Protein 3MER (pdb70)

CATH classification: 3.40.50.150

Organism: Synechocystis sp. (strain ATCC 27184 / PCC 6803 / Kazusa) (NCBI:txid1111708)

Solvent-accessible surface area: 16260 Å² total; per-residue (Å²): 150,31,25,112,14,0,60,71,5,3,134,87,6,54,129,14,71,0,0,0,2,29,18,14,107,0,100,14,0,0,29,0,13,60,83,46,23,85,0,11,0,0,12,94,46,91,118,14,12,59,141,0,96,80,55,2,135,130,90,67,18,199,33,5,78,56,71,66,69,9,76,135,28,102,17,101,70,71,21,19,30,0,0,2,2,24,80,17,46,23,51,41,81,40,10,134,119,4,6,56,61,0,64,100,0,0,67,41,11,0,0,0,0,9,11,2,27,0,15,44,2,82,128,32,137,70,41,43,33,176,63,103,56,37,2,17,108,14,122,61,6,35,77,38,2,98,57,9,40,40,34,38,9,18,50,33,57,125,84,84,6,0,15,4,22,0,2,0,47,27,104,125,202,159,29,26,113,14,0,58,69,4,3,133,87,6,54,128,15,72,0,0,0,3,30,17,14,109,0,108,14,0,0,29,0,12,60,84,47,22,85,0,12,0,0,12,95,45,90,117,13,12,60,141,0,97,81,55,2,134,129,89,67,19,198,34,6,77,56,72,67,68,8,77,134,28,102,18,101,70,72,20,18,30,0,0,2,2,24,77,16,44,23,51,40,82,41,10,134,120,4,6,55,62,0,65,101,0,0,69,41,13,0,1,1,0,9,10,2,26,0,16,42,2,82,128,32,137,68,40,44,34,176,63,104,57,36,1,17,109,15,122,60,6,36,75,38,1,100,61,9,40,40,35,37,9,18,50,34,57,125,83,84,6,0,16,3,22,0,2,0,48,28,104,122,204

B-factor: mean 42.96, std 16.64, range [8.89, 99.78]

Structure (mmCIF, N/CA/C/O backbone):
data_3MER
#
_entry.id   3MER
#
_cell.length_a   41.440
_cell.length_b   53.792
_cell.length_c   53.845
_cell.angle_alpha   115.490
_cell.angle_beta   95.660
_cell.angle_gamma   84.350
#
_symmetry.space_group_name_H-M   'P 1'
#
loop_
_entity.id
_entity.type
_entity.pdbx_description
1 polymer 'Slr1183 protein'
2 water water
#
loop_
_atom_site.group_PDB
_atom_site.id
_atom_site.type_symbol
_atom_site.label_atom_id
_atom_site.label_alt_id
_atom_site.label_comp_id
_atom_site.label_asym_id
_atom_site.label_entity_id
_atom_site.label_seq_id
_atom_site.pdbx_PDB_ins_code
_atom_site.Cartn_x
_atom_site.Cartn_y
_atom_site.Cartn_z
_atom_site.occupancy
_atom_site.B_iso_or_equiv
_atom_site.auth_seq_id
_atom_site.auth_comp_id
_atom_site.auth_asym_id
_atom_site.auth_atom_id
_atom_site.pdbx_PDB_model_num
ATOM 1 N N . GLU A 1 16 ? 13.951 1.021 -10.804 1.00 71.23 16 GLU A N 1
ATOM 2 C CA . GLU A 1 16 ? 13.242 0.786 -9.515 1.00 67.88 16 GLU A CA 1
ATOM 3 C C . GLU A 1 16 ? 12.828 2.097 -8.853 1.00 60.60 16 GLU A C 1
ATOM 4 O O . GLU A 1 16 ? 13.455 2.554 -7.893 1.00 58.19 16 GLU A O 1
ATOM 10 N N . PRO A 1 17 ? 11.763 2.727 -9.370 1.00 52.28 17 PRO A N 1
ATOM 11 C CA . PRO A 1 17 ? 11.296 3.987 -8.789 1.00 48.81 17 PRO A CA 1
ATOM 12 C C . PRO A 1 17 ? 10.577 3.728 -7.468 1.00 35.45 17 PRO A C 1
ATOM 13 O O . PRO A 1 17 ? 10.237 2.592 -7.150 1.00 29.71 17 PRO A O 1
ATOM 17 N N . ASN A 1 18 ? 10.348 4.784 -6.701 1.00 34.42 18 ASN A N 1
ATOM 18 C CA . ASN A 1 18 ? 9.671 4.660 -5.417 1.00 36.75 18 ASN A CA 1
ATOM 19 C C . ASN A 1 18 ? 8.280 4.020 -5.583 1.00 31.83 18 ASN A C 1
ATOM 20 O O . ASN A 1 18 ? 7.499 4.434 -6.438 1.00 33.68 18 ASN A O 1
ATOM 25 N N . ASP A 1 19 ? 7.988 2.998 -4.777 1.00 33.09 19 ASP A N 1
ATOM 26 C CA . ASP A 1 19 ? 6.700 2.296 -4.842 1.00 35.90 19 ASP A CA 1
ATOM 27 C C . ASP A 1 19 ? 5.499 3.204 -4.526 1.00 35.02 19 ASP A C 1
ATOM 28 O O . ASP A 1 19 ? 4.424 3.051 -5.114 1.00 29.71 19 ASP A O 1
ATOM 33 N N . PHE A 1 20 ? 5.662 4.129 -3.583 1.00 33.64 20 PHE A N 1
ATOM 34 C CA . PHE A 1 20 ? 4.558 5.025 -3.251 1.00 32.87 20 PHE A CA 1
ATOM 35 C C . PHE A 1 20 ? 4.301 5.960 -4.430 1.00 29.04 20 PHE A C 1
ATOM 36 O O . PHE A 1 20 ? 3.149 6.231 -4.787 1.00 31.20 20 PHE A O 1
ATOM 44 N N . LEU A 1 21 ? 5.379 6.437 -5.049 1.00 30.32 21 LEU A N 1
ATOM 45 C CA . LEU A 1 21 ? 5.258 7.340 -6.197 1.00 31.30 21 LEU A CA 1
ATOM 46 C C . LEU A 1 21 ? 4.567 6.647 -7.374 1.00 29.98 21 LEU A C 1
ATOM 47 O O . LEU A 1 21 ? 3.744 7.253 -8.055 1.00 28.79 21 LEU A O 1
ATOM 52 N N . VAL A 1 22 ? 4.888 5.378 -7.614 1.00 31.67 22 VAL A N 1
ATOM 53 C CA . VAL A 1 22 ? 4.251 4.676 -8.718 1.00 37.02 22 VAL A CA 1
ATOM 54 C C . VAL A 1 22 ? 2.780 4.421 -8.381 1.00 35.40 22 VAL A C 1
ATOM 55 O O . VAL A 1 22 ? 1.930 4.326 -9.277 1.00 36.94 22 VAL A O 1
ATOM 59 N N . SER A 1 23 ? 2.470 4.345 -7.089 1.00 26.25 23 SER A N 1
ATOM 60 C CA . SER A 1 23 ? 1.096 4.102 -6.667 1.00 23.88 23 SER A CA 1
ATOM 61 C C . SER A 1 23 ? 0.189 5.324 -6.755 1.00 21.28 23 SER A C 1
ATOM 62 O O . SER A 1 23 ? -1.030 5.182 -6.837 1.00 28.44 23 SER A O 1
ATOM 65 N N . VAL A 1 24 ? 0.755 6.524 -6.735 1.00 25.97 24 VAL A N 1
ATOM 66 C CA . VAL A 1 24 ? -0.095 7.706 -6.805 1.00 31.13 24 VAL A CA 1
ATOM 67 C C . VAL A 1 24 ? 0.110 8.516 -8.072 1.00 36.26 24 VAL A C 1
ATOM 68 O O . VAL A 1 24 ? -0.487 9.582 -8.235 1.00 32.83 24 VAL A O 1
ATOM 72 N N . ALA A 1 25 ? 0.939 8.001 -8.974 1.00 26.44 25 ALA A N 1
ATOM 73 C CA . ALA A 1 25 ? 1.208 8.694 -10.224 1.00 30.85 25 ALA A CA 1
ATOM 74 C C . ALA A 1 25 ? -0.082 9.071 -10.959 1.00 32.64 25 ALA A C 1
ATOM 75 O O . ALA A 1 25 ? -0.159 10.132 -11.569 1.00 31.47 25 ALA A O 1
ATOM 77 N N . ASN A 1 26 ? -1.096 8.212 -10.884 1.00 33.34 26 ASN A N 1
ATOM 78 C CA . ASN A 1 26 ? -2.361 8.464 -11.566 1.00 34.64 26 ASN A CA 1
ATOM 79 C C . ASN A 1 26 ? -3.106 9.681 -11.050 1.00 41.87 26 ASN A C 1
ATOM 80 O O . ASN A 1 26 ? -4.091 10.110 -11.655 1.00 36.76 26 ASN A O 1
ATOM 85 N N . GLN A 1 27 ? -2.642 10.230 -9.934 1.00 37.31 27 GLN A N 1
ATOM 86 C CA . GLN A 1 27 ? -3.282 11.389 -9.321 1.00 36.15 27 GLN A CA 1
ATOM 87 C C . GLN A 1 27 ? -2.717 12.723 -9.778 1.00 38.68 27 GLN A C 1
ATOM 88 O O . GLN A 1 27 ? -3.297 13.771 -9.490 1.00 42.75 27 GLN A O 1
ATOM 94 N N . ILE A 1 28 ? -1.585 12.683 -10.479 1.00 36.42 28 ILE A N 1
ATOM 95 C CA . ILE A 1 28 ? -0.918 13.893 -10.968 1.00 36.49 28 ILE A CA 1
ATOM 96 C C . ILE A 1 28 ? -1.396 14.292 -12.367 1.00 37.86 28 ILE A C 1
ATOM 97 O O . ILE A 1 28 ? -1.204 13.541 -13.324 1.00 32.15 28 ILE A O 1
ATOM 102 N N . PRO A 1 29 ? -2.028 15.476 -12.503 1.00 31.12 29 PRO A N 1
ATOM 103 C CA . PRO A 1 29 ? -2.517 15.949 -13.803 1.00 32.49 29 PRO A CA 1
ATOM 104 C C . PRO A 1 29 ? -1.332 16.127 -14.751 1.00 37.33 29 PRO A C 1
ATOM 105 O O . PRO A 1 29 ? -0.258 16.559 -14.324 1.00 44.76 29 PRO A O 1
ATOM 109 N N . GLN A 1 30 ? -1.518 15.799 -16.025 1.00 32.71 30 GLN A N 1
ATOM 110 C CA . GLN A 1 30 ? -0.431 15.923 -16.991 1.00 37.51 30 GLN A CA 1
ATOM 111 C C . GLN A 1 30 ? 0.111 17.342 -16.898 1.00 32.34 30 GLN A C 1
ATOM 112 O O . GLN A 1 30 ? -0.644 18.297 -16.718 1.00 31.51 30 GLN A O 1
ATOM 118 N N . GLY A 1 31 ? 1.429 17.466 -16.995 1.00 36.54 31 GLY A N 1
ATOM 119 C CA . GLY A 1 31 ? 2.056 18.769 -16.908 1.00 33.69 31 GLY A CA 1
ATOM 120 C C . GLY A 1 31 ? 3.474 18.664 -16.392 1.00 34.13 31 GLY A C 1
ATOM 121 O O . GLY A 1 31 ? 4.111 17.616 -16.520 1.00 29.56 31 GLY A O 1
ATOM 122 N N . LYS A 1 32 ? 3.964 19.754 -15.804 1.00 34.39 32 LYS A N 1
ATOM 123 C CA . LYS A 1 32 ? 5.320 19.816 -15.266 1.00 33.89 32 LYS A CA 1
ATOM 124 C C . LYS A 1 32 ? 5.394 19.276 -13.841 1.00 32.82 32 LYS A C 1
ATOM 125 O O . LYS A 1 32 ? 4.621 19.679 -12.981 1.00 44.13 32 LYS A O 1
ATOM 131 N N . ILE A 1 33 ? 6.327 18.360 -13.610 1.00 32.48 33 ILE A N 1
ATOM 132 C CA . ILE A 1 33 ? 6.554 17.754 -12.301 1.00 30.82 33 ILE A CA 1
ATOM 133 C C . ILE A 1 33 ? 7.985 18.113 -11.865 1.00 40.91 33 ILE A C 1
ATOM 134 O O . ILE A 1 33 ? 8.938 17.984 -12.645 1.00 27.85 33 ILE A O 1
ATOM 139 N N . LEU A 1 34 ? 8.122 18.571 -10.622 1.00 38.54 34 LEU A N 1
ATOM 140 C CA . LEU A 1 34 ? 9.420 18.947 -10.068 1.00 32.39 34 LEU A CA 1
ATOM 141 C C . LEU A 1 34 ? 9.833 17.966 -8.969 1.00 36.24 34 LEU A C 1
ATOM 142 O O . LEU A 1 34 ? 9.124 17.807 -7.974 1.00 32.74 34 LEU A O 1
ATOM 147 N N . CYS A 1 35 ? 10.983 17.320 -9.155 1.00 33.14 35 CYS A N 1
ATOM 148 C CA . CYS A 1 35 ? 11.508 16.359 -8.191 1.00 40.33 35 CYS A CA 1
ATOM 149 C C . CYS A 1 35 ? 12.611 16.974 -7.341 1.00 42.86 35 CYS A C 1
ATOM 150 O O . CYS A 1 35 ? 13.680 17.321 -7.850 1.00 43.55 35 CYS A O 1
ATOM 153 N N . LEU A 1 36 ? 12.349 17.094 -6.042 1.00 42.14 36 LEU A N 1
ATOM 154 C CA . LEU A 1 36 ? 13.304 17.688 -5.109 1.00 41.22 36 LEU A CA 1
ATOM 155 C C . LEU A 1 36 ? 14.396 16.702 -4.719 1.00 40.66 36 LEU A C 1
ATOM 156 O O . LEU A 1 36 ? 14.114 15.573 -4.310 1.00 37.61 36 LEU A O 1
ATOM 161 N N . ALA A 1 37 ? 15.646 17.131 -4.853 1.00 41.42 37 ALA A N 1
ATOM 162 C CA . ALA A 1 37 ? 16.781 16.274 -4.517 1.00 49.76 37 ALA A CA 1
ATOM 163 C C . ALA A 1 37 ? 16.507 14.837 -4.961 1.00 50.18 37 ALA A C 1
ATOM 164 O O . ALA A 1 37 ? 16.611 13.912 -4.158 1.00 53.03 37 ALA A O 1
ATOM 166 N N . GLU A 1 38 ? 16.159 14.642 -6.233 1.00 58.65 38 GLU A N 1
ATOM 167 C CA . GLU A 1 38 ? 15.865 13.292 -6.714 1.00 66.17 38 GLU A CA 1
ATOM 168 C C . GLU A 1 38 ? 17.111 12.504 -7.114 1.00 63.40 38 GLU A C 1
ATOM 169 O O . GLU A 1 38 ? 17.014 11.325 -7.449 1.00 69.51 38 GLU A O 1
ATOM 175 N N . GLY A 1 39 ? 18.269 13.162 -7.075 1.00 63.60 39 GLY A N 1
ATOM 176 C CA . GLY A 1 39 ? 19.537 12.524 -7.413 1.00 66.46 39 GLY A CA 1
ATOM 177 C C . GLY A 1 39 ? 19.517 11.470 -8.509 1.00 69.41 39 GLY A C 1
ATOM 178 O O . GLY A 1 39 ? 19.730 11.781 -9.682 1.00 74.99 39 GLY A O 1
ATOM 179 N N . GLU A 1 40 ? 19.277 10.220 -8.119 1.00 66.45 40 GLU A N 1
ATOM 180 C CA . GLU A 1 40 ? 19.216 9.092 -9.048 1.00 72.42 40 GLU A CA 1
ATOM 181 C C . GLU A 1 40 ? 18.733 9.470 -10.446 1.00 73.48 40 GLU A C 1
ATOM 182 O O . GLU A 1 40 ? 19.526 9.764 -11.340 1.00 72.37 40 GLU A O 1
ATOM 188 N N . GLY A 1 41 ? 17.414 9.455 -10.613 1.00 67.92 41 GLY A N 1
ATOM 189 C CA . GLY A 1 41 ? 16.809 9.763 -11.890 1.00 58.04 41 GLY A CA 1
ATOM 190 C C . GLY A 1 41 ? 15.822 8.661 -12.205 1.00 54.84 41 GLY A C 1
ATOM 191 O O . GLY A 1 41 ? 15.183 8.662 -13.254 1.00 47.42 41 GLY A O 1
ATOM 192 N N . ARG A 1 42 ? 15.693 7.710 -11.285 1.00 51.97 42 ARG A N 1
ATOM 193 C CA . ARG A 1 42 ? 14.776 6.592 -11.479 1.00 46.82 42 ARG A CA 1
ATOM 194 C C . ARG A 1 42 ? 13.314 7.040 -11.357 1.00 41.33 42 ARG A C 1
ATOM 195 O O . ARG A 1 42 ? 12.462 6.533 -12.074 1.00 46.62 42 ARG A O 1
ATOM 203 N N . ASN A 1 43 ? 13.032 7.987 -10.460 1.00 35.19 43 ASN A N 1
ATOM 204 C CA . ASN A 1 43 ? 11.670 8.496 -10.275 1.00 37.68 43 ASN A CA 1
ATOM 205 C C . ASN A 1 43 ? 11.316 9.478 -11.386 1.00 35.15 43 ASN A C 1
ATOM 206 O O . ASN A 1 43 ? 10.196 9.481 -11.899 1.00 35.52 43 ASN A O 1
ATOM 211 N N . ALA A 1 44 ? 12.277 10.324 -11.740 1.00 38.98 44 ALA A N 1
ATOM 212 C CA . ALA A 1 44 ? 12.080 11.321 -12.789 1.00 40.98 44 ALA A CA 1
ATOM 213 C C . ALA A 1 44 ? 11.825 10.644 -14.140 1.00 44.54 44 ALA A C 1
ATOM 214 O O . ALA A 1 44 ? 10.873 10.998 -14.849 1.00 43.24 44 ALA A O 1
ATOM 216 N N . CYS A 1 45 ? 12.667 9.665 -14.483 1.00 40.15 45 CYS A N 1
ATOM 217 C CA . CYS A 1 45 ? 12.543 8.927 -15.742 1.00 37.41 45 CYS A CA 1
ATOM 218 C C . CYS A 1 45 ? 11.280 8.090 -15.736 1.00 40.82 45 CYS A C 1
ATOM 219 O O . CYS A 1 45 ? 10.653 7.879 -16.780 1.00 39.85 45 CYS A O 1
ATOM 222 N N . PHE A 1 46 ? 10.919 7.592 -14.557 1.00 38.14 46 PHE A N 1
ATOM 223 C CA . PHE A 1 46 ? 9.704 6.796 -14.416 1.00 33.02 46 PHE A CA 1
ATOM 224 C C . PHE A 1 46 ? 8.484 7.654 -14.752 1.00 30.27 46 PHE A C 1
ATOM 225 O O . PHE A 1 46 ? 7.580 7.211 -15.454 1.00 35.99 46 PHE A O 1
ATOM 233 N N . LEU A 1 47 ? 8.458 8.873 -14.222 1.00 23.12 47 LEU A N 1
ATOM 234 C CA . LEU A 1 47 ? 7.350 9.789 -14.454 1.00 36.08 47 LEU A CA 1
ATOM 235 C C . LEU A 1 47 ? 7.347 10.255 -15.910 1.00 39.21 47 LEU A C 1
ATOM 236 O O . LEU A 1 47 ? 6.298 10.297 -16.558 1.00 37.19 47 LEU A O 1
ATOM 241 N N . ALA A 1 48 ? 8.529 10.595 -16.417 1.00 37.62 48 ALA A N 1
ATOM 242 C CA . ALA A 1 48 ? 8.671 11.040 -17.797 1.00 36.58 48 ALA A CA 1
ATOM 243 C C . ALA A 1 48 ? 8.174 9.949 -18.739 1.00 31.88 48 ALA A C 1
ATOM 244 O O . ALA A 1 48 ? 7.686 10.243 -19.831 1.00 31.39 48 ALA A O 1
ATOM 246 N N . SER A 1 49 ? 8.274 8.688 -18.326 1.00 33.67 49 SER A N 1
ATOM 247 C CA . SER A 1 49 ? 7.794 7.608 -19.197 1.00 32.29 49 SER A CA 1
ATOM 248 C C . SER A 1 49 ? 6.261 7.569 -19.236 1.00 24.64 49 SER A C 1
ATOM 249 O O . SER A 1 49 ? 5.680 6.891 -20.078 1.00 28.46 49 SER A O 1
ATOM 252 N N . LEU A 1 50 ? 5.620 8.292 -18.314 1.00 33.07 50 LEU A N 1
ATOM 253 C CA . LEU A 1 50 ? 4.156 8.365 -18.224 1.00 35.15 50 LEU A CA 1
ATOM 254 C C . LEU A 1 50 ? 3.582 9.545 -19.008 1.00 39.53 50 LEU A C 1
ATOM 255 O O . LEU A 1 50 ? 2.364 9.689 -19.118 1.00 41.70 50 LEU A O 1
ATOM 260 N N . GLY A 1 51 ? 4.459 10.403 -19.521 1.00 40.67 51 GLY A N 1
ATOM 261 C CA . GLY A 1 51 ? 4.014 11.548 -20.297 1.00 40.73 51 GLY A CA 1
ATOM 262 C C . GLY A 1 51 ? 4.162 12.903 -19.625 1.00 39.22 51 GLY A C 1
ATOM 263 O O . GLY A 1 51 ? 3.670 13.890 -20.155 1.00 38.20 51 GLY A O 1
ATOM 264 N N . TYR A 1 52 ? 4.843 12.953 -18.479 1.00 35.20 52 TYR A N 1
ATOM 265 C CA . TYR A 1 52 ? 5.046 14.197 -17.733 1.00 37.30 52 TYR A CA 1
ATOM 266 C C . TYR A 1 52 ? 6.309 14.945 -18.172 1.00 33.76 52 TYR A C 1
ATOM 267 O O . TYR A 1 52 ? 7.206 14.354 -18.766 1.00 33.17 52 TYR A O 1
ATOM 276 N N . GLU A 1 53 ? 6.365 16.243 -17.873 1.00 28.59 53 GLU A N 1
ATOM 277 C CA . GLU A 1 53 ? 7.525 17.084 -18.196 1.00 38.68 53 GLU A CA 1
ATOM 278 C C . GLU A 1 53 ? 8.258 17.315 -16.874 1.00 32.46 53 GLU A C 1
ATOM 279 O O . GLU A 1 53 ? 7.991 18.279 -16.152 1.00 40.58 53 GLU A O 1
ATOM 285 N N . VAL A 1 54 ? 9.198 16.429 -16.577 1.00 36.88 54 VAL A N 1
ATOM 286 C CA . VAL A 1 54 ? 9.921 16.463 -15.313 1.00 38.24 54 VAL A CA 1
ATOM 287 C C . VAL A 1 54 ? 11.225 17.244 -15.195 1.00 40.38 54 VAL A C 1
ATOM 288 O O . VAL A 1 54 ? 12.069 17.238 -16.087 1.00 32.97 54 VAL A O 1
ATOM 292 N N . THR A 1 55 ? 11.382 17.919 -14.064 1.00 45.96 55 THR A N 1
ATOM 293 C CA . THR A 1 55 ? 12.598 18.657 -13.795 1.00 44.29 55 THR A CA 1
ATOM 294 C C . THR A 1 55 ? 13.226 18.052 -12.534 1.00 47.33 55 THR A C 1
ATOM 295 O O . THR A 1 55 ? 12.711 18.206 -11.420 1.00 47.65 55 THR A O 1
ATOM 299 N N . ALA A 1 56 ? 14.323 17.326 -12.729 1.00 45.53 56 ALA A N 1
ATOM 300 C CA . ALA A 1 56 ? 15.029 16.689 -11.624 1.00 44.53 56 ALA A CA 1
ATOM 301 C C . ALA A 1 56 ? 16.016 17.681 -11.024 1.00 46.24 56 ALA A C 1
ATOM 302 O O . ALA A 1 56 ? 16.965 18.098 -11.688 1.00 56.66 56 ALA A O 1
ATOM 304 N N . VAL A 1 57 ? 15.781 18.064 -9.773 1.00 49.38 57 VAL A N 1
ATOM 305 C CA . VAL A 1 57 ? 16.648 19.012 -9.079 1.00 45.37 57 VAL A CA 1
ATOM 306 C C . VAL A 1 57 ? 17.479 18.312 -8.017 1.00 51.07 57 VAL A C 1
ATOM 307 O O . VAL A 1 57 ? 16.938 17.718 -7.088 1.00 45.12 57 VAL A O 1
ATOM 311 N N . ASP A 1 58 ? 18.797 18.386 -8.157 1.00 56.92 58 ASP A N 1
ATOM 312 C CA . ASP A 1 58 ? 19.693 17.758 -7.201 1.00 64.25 58 ASP A CA 1
ATOM 313 C C . ASP A 1 58 ? 20.975 18.573 -7.129 1.00 67.04 58 ASP A C 1
ATOM 314 O O . ASP A 1 58 ? 21.279 19.338 -8.046 1.00 68.69 58 ASP A O 1
ATOM 319 N N . GLN A 1 59 ? 21.724 18.408 -6.042 1.00 66.96 59 GLN A N 1
ATOM 320 C CA . GLN A 1 59 ? 22.959 19.160 -5.842 1.00 69.10 59 GLN A CA 1
ATOM 321 C C . GLN A 1 59 ? 24.232 18.519 -6.398 1.00 69.71 59 GLN A C 1
ATOM 322 O O . GLN A 1 59 ? 25.179 19.228 -6.740 1.00 72.09 59 GLN A O 1
ATOM 328 N N . SER A 1 60 ? 24.261 17.193 -6.502 1.00 67.14 60 SER A N 1
ATOM 329 C CA . SER A 1 60 ? 25.446 16.512 -7.020 1.00 66.14 60 SER A CA 1
ATOM 330 C C . SER A 1 60 ? 25.436 16.404 -8.542 1.00 71.69 60 SER A C 1
ATOM 331 O O . SER A 1 60 ? 24.566 15.754 -9.129 1.00 68.13 60 SER A O 1
ATOM 334 N N . SER A 1 61 ? 26.414 17.042 -9.180 1.00 76.08 61 SER A N 1
ATOM 335 C CA . SER A 1 61 ? 26.517 17.009 -10.635 1.00 72.84 61 SER A CA 1
ATOM 336 C C . SER A 1 61 ? 26.773 15.580 -11.108 1.00 68.75 61 SER A C 1
ATOM 337 O O . SER A 1 61 ? 26.523 15.243 -12.264 1.00 67.78 61 SER A O 1
ATOM 340 N N . VAL A 1 62 ? 27.267 14.741 -10.205 1.00 67.40 62 VAL A N 1
ATOM 341 C CA . VAL A 1 62 ? 27.529 13.345 -10.534 1.00 68.65 62 VAL A CA 1
ATOM 342 C C . VAL A 1 62 ? 26.201 12.584 -10.643 1.00 66.73 62 VAL A C 1
ATOM 343 O O . VAL A 1 62 ? 26.069 11.652 -11.439 1.00 66.60 62 VAL A O 1
ATOM 347 N N . GLY A 1 63 ? 25.220 12.992 -9.842 1.00 65.48 63 GLY A N 1
ATOM 348 C CA . GLY A 1 63 ? 23.917 12.347 -9.874 1.00 58.32 63 GLY A CA 1
ATOM 349 C C . GLY A 1 63 ? 23.084 12.855 -11.041 1.00 60.96 63 GLY A C 1
ATOM 350 O O . GLY A 1 63 ? 22.496 12.073 -11.784 1.00 58.00 63 GLY A O 1
ATOM 351 N N . LEU A 1 64 ? 23.031 14.173 -11.198 1.00 52.98 64 LEU A N 1
ATOM 352 C CA . LEU A 1 64 ? 22.282 14.779 -12.282 1.00 57.60 64 LEU A CA 1
ATOM 353 C C . LEU A 1 64 ? 22.813 14.285 -13.621 1.00 65.10 64 LEU A C 1
ATOM 354 O O . LEU A 1 64 ? 22.059 14.131 -14.583 1.00 74.01 64 LEU A O 1
ATOM 359 N N . ALA A 1 65 ? 24.116 14.035 -13.679 1.00 62.42 65 ALA A N 1
ATOM 360 C CA . ALA A 1 65 ? 24.749 13.560 -14.901 1.00 57.50 65 ALA A CA 1
ATOM 361 C C . ALA A 1 65 ? 24.320 12.129 -15.179 1.00 52.03 65 ALA A C 1
ATOM 362 O O . ALA A 1 65 ? 24.152 11.737 -16.333 1.00 55.65 65 ALA A O 1
ATOM 364 N N . LYS A 1 66 ? 24.143 11.352 -14.116 1.00 48.05 66 LYS A N 1
ATOM 365 C CA . LYS A 1 66 ? 23.730 9.956 -14.245 1.00 53.58 66 LYS A CA 1
ATOM 366 C C . LYS A 1 66 ? 22.222 9.880 -14.516 1.00 56.94 66 LYS A C 1
ATOM 367 O O . LYS A 1 66 ? 21.716 8.875 -15.032 1.00 49.42 66 LYS A O 1
ATOM 373 N N . ALA A 1 67 ? 21.517 10.950 -14.150 1.00 48.42 67 ALA A N 1
ATOM 374 C CA . ALA A 1 67 ? 20.075 11.045 -14.350 1.00 48.85 67 ALA A CA 1
ATOM 375 C C . ALA A 1 67 ? 19.805 11.210 -15.847 1.00 48.43 67 ALA A C 1
ATOM 376 O O . ALA A 1 67 ? 18.880 10.612 -16.392 1.00 42.83 67 ALA A O 1
ATOM 378 N N . LYS A 1 68 ? 20.631 12.029 -16.494 1.00 46.40 68 LYS A N 1
ATOM 379 C CA . LYS A 1 68 ? 20.533 12.280 -17.926 1.00 48.15 68 LYS A CA 1
ATOM 380 C C . LYS A 1 68 ? 20.796 10.986 -18.690 1.00 45.85 68 LYS A C 1
ATOM 381 O O . LYS A 1 68 ? 20.067 10.643 -19.622 1.00 47.33 68 LYS A O 1
ATOM 387 N N . GLN A 1 69 ? 21.836 10.264 -18.285 1.00 49.19 69 GLN A N 1
ATOM 388 C CA . GLN A 1 69 ? 22.179 9.004 -18.933 1.00 51.64 69 GLN A CA 1
ATOM 389 C C . GLN A 1 69 ? 21.071 7.969 -18.826 1.00 47.92 69 GLN A C 1
ATOM 390 O O . GLN A 1 69 ? 20.806 7.237 -19.780 1.00 51.03 69 GLN A O 1
ATOM 396 N N . LEU A 1 70 ? 20.427 7.896 -17.665 1.00 48.11 70 LEU A N 1
ATOM 397 C CA . LEU A 1 70 ? 19.343 6.942 -17.481 1.00 46.82 70 LEU A CA 1
ATOM 398 C C . LEU A 1 70 ? 18.189 7.330 -18.407 1.00 43.37 70 LEU A C 1
ATOM 399 O O . LEU A 1 70 ? 17.521 6.467 -18.977 1.00 40.95 70 LEU A O 1
ATOM 404 N N . ALA A 1 71 ? 17.972 8.634 -18.560 1.00 43.56 71 ALA A N 1
ATOM 405 C CA . ALA A 1 71 ? 16.914 9.138 -19.433 1.00 46.99 71 ALA A CA 1
ATOM 406 C C . ALA A 1 71 ? 17.204 8.725 -20.874 1.00 50.66 71 ALA A C 1
ATOM 407 O O . ALA A 1 71 ? 16.311 8.247 -21.584 1.00 52.11 71 ALA A O 1
ATOM 409 N N . GLN A 1 72 ? 18.455 8.903 -21.302 1.00 50.96 72 GLN A N 1
ATOM 410 C CA . GLN A 1 72 ? 18.859 8.534 -22.659 1.00 47.62 72 GLN A CA 1
ATOM 411 C C . GLN A 1 72 ? 18.652 7.057 -22.946 1.00 40.27 72 GLN A C 1
ATOM 412 O O . GLN A 1 72 ? 18.355 6.677 -24.081 1.00 45.42 72 GLN A O 1
ATOM 418 N N . GLU A 1 73 ? 18.808 6.233 -21.914 1.00 35.78 73 GLU A N 1
ATOM 419 C CA . GLU A 1 73 ? 18.647 4.785 -22.040 1.00 38.95 73 GLU A CA 1
ATOM 420 C C . GLU A 1 73 ? 17.188 4.375 -21.966 1.00 42.43 73 GLU A C 1
ATOM 421 O O . GLU A 1 73 ? 16.760 3.460 -22.668 1.00 45.81 73 GLU A O 1
ATOM 427 N N . LYS A 1 74 ? 16.425 5.049 -21.106 1.00 50.26 74 LYS A N 1
ATOM 428 C CA . LYS A 1 74 ? 15.004 4.739 -20.944 1.00 58.50 74 LYS A CA 1
ATOM 429 C C . LYS A 1 74 ? 14.171 5.365 -22.067 1.00 58.39 74 LYS A C 1
ATOM 430 O O . LYS A 1 74 ? 12.975 5.096 -22.191 1.00 56.13 74 LYS A O 1
ATOM 436 N N . GLY A 1 75 ? 14.812 6.198 -22.882 1.00 56.26 75 GLY A N 1
ATOM 437 C CA . GLY A 1 75 ? 14.118 6.822 -23.994 1.00 45.81 75 GLY A CA 1
ATOM 438 C C . GLY A 1 75 ? 13.173 7.948 -23.629 1.00 43.34 75 GLY A C 1
ATOM 439 O O . GLY A 1 75 ? 12.114 8.099 -24.246 1.00 45.86 75 GLY A O 1
ATOM 440 N N . VAL A 1 76 ? 13.547 8.733 -22.626 1.00 39.40 76 VAL A N 1
ATOM 441 C CA . VAL A 1 76 ? 12.732 9.863 -22.197 1.00 46.61 76 VAL A CA 1
ATOM 442 C C . VAL A 1 76 ? 13.520 11.159 -22.375 1.00 47.42 76 VAL A C 1
ATOM 443 O O . VAL A 1 76 ? 14.646 11.284 -21.894 1.00 47.75 76 VAL A O 1
ATOM 447 N N . LYS A 1 77 ? 12.931 12.110 -23.098 1.00 56.65 77 LYS A N 1
ATOM 448 C CA . LYS A 1 77 ? 13.573 13.400 -23.365 1.00 59.46 77 LYS A CA 1
ATOM 449 C C . LYS A 1 77 ? 13.230 14.361 -22.237 1.00 61.74 77 LYS A C 1
ATOM 450 O O . LYS A 1 77 ? 13.006 15.550 -22.468 1.00 64.21 77 LYS A O 1
ATOM 456 N N . ILE A 1 78 ? 13.180 13.841 -21.015 1.00 54.43 78 ILE A N 1
ATOM 457 C CA . ILE A 1 78 ? 12.851 14.666 -19.861 1.00 61.12 78 ILE A CA 1
ATOM 458 C C . ILE A 1 78 ? 13.782 14.441 -18.669 1.00 65.70 78 ILE A C 1
ATOM 459 O O . ILE A 1 78 ? 13.758 13.390 -18.023 1.00 71.31 78 ILE A O 1
ATOM 464 N N . THR A 1 79 ? 14.608 15.443 -18.389 1.00 64.31 79 THR A N 1
ATOM 465 C CA . THR A 1 79 ? 15.546 15.379 -17.276 1.00 69.81 79 THR A CA 1
ATOM 466 C C . THR A 1 79 ? 16.209 16.734 -17.055 1.00 72.03 79 THR A C 1
ATOM 467 O O . THR A 1 79 ? 17.428 16.831 -16.862 1.00 72.30 79 THR A O 1
ATOM 471 N N . THR A 1 80 ? 15.402 17.786 -17.094 1.00 64.04 80 THR A N 1
ATOM 472 C CA . THR A 1 80 ? 15.924 19.120 -16.872 1.00 58.70 80 THR A CA 1
ATOM 473 C C . THR A 1 80 ? 16.582 19.124 -15.495 1.00 60.72 80 THR A C 1
ATOM 474 O O . THR A 1 80 ? 15.897 19.189 -14.474 1.00 65.58 80 THR A O 1
ATOM 478 N N . VAL A 1 81 ? 17.910 19.037 -15.478 1.00 60.59 81 VAL A N 1
ATOM 479 C CA . VAL A 1 81 ? 18.686 19.016 -14.239 1.00 59.68 81 VAL A CA 1
ATOM 480 C C . VAL A 1 81 ? 18.676 20.373 -13.524 1.00 59.94 81 VAL A C 1
ATOM 481 O O . VAL A 1 81 ? 18.096 21.332 -14.027 1.00 62.48 81 VAL A O 1
ATOM 485 N N . GLN A 1 82 ? 19.307 20.453 -12.351 1.00 69.18 82 GLN A N 1
ATOM 486 C CA . GLN A 1 82 ? 19.331 21.706 -11.595 1.00 72.35 82 GLN A CA 1
ATOM 487 C C . GLN A 1 82 ? 20.534 21.840 -10.655 1.00 76.30 82 GLN A C 1
ATOM 488 O O . GLN A 1 82 ? 21.623 21.329 -10.934 1.00 71.44 82 GLN A O 1
ATOM 494 N N . SER A 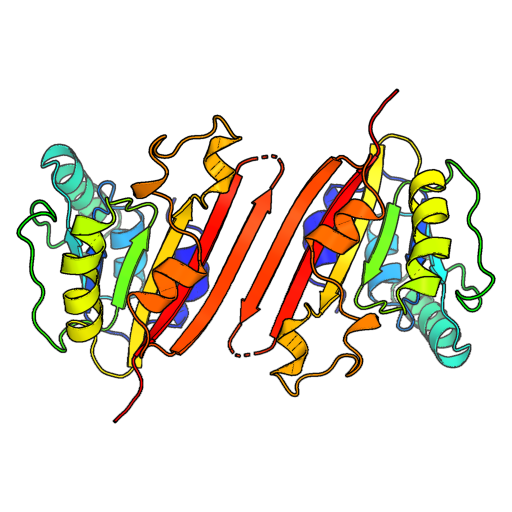1 83 ? 20.313 22.535 -9.537 1.00 83.11 83 SER A N 1
ATOM 495 C CA . SER A 1 83 ? 21.337 22.781 -8.518 1.00 80.62 83 SER A CA 1
ATOM 496 C C . SER A 1 83 ? 20.889 22.281 -7.136 1.00 83.47 83 SER A C 1
ATOM 497 O O . SER A 1 83 ? 20.216 21.256 -7.028 1.00 85.34 83 SER A O 1
ATOM 500 N N . ASN A 1 84 ? 21.264 23.005 -6.082 1.00 82.64 84 ASN A N 1
ATOM 501 C CA . ASN A 1 84 ? 20.892 22.622 -4.720 1.00 82.22 84 ASN A CA 1
ATOM 502 C C . ASN A 1 84 ? 19.544 23.243 -4.355 1.00 83.66 84 ASN A C 1
ATOM 503 O O . ASN A 1 84 ? 18.958 23.979 -5.153 1.00 82.32 84 ASN A O 1
ATOM 508 N N . LEU A 1 85 ? 19.064 22.951 -3.144 1.00 83.89 85 LEU A N 1
ATOM 509 C CA . LEU A 1 85 ? 17.772 23.450 -2.666 1.00 79.56 85 LEU A CA 1
ATOM 510 C C . LEU A 1 85 ? 17.837 24.663 -1.745 1.00 78.74 85 LEU A C 1
ATOM 511 O O . LEU A 1 85 ? 16.871 25.423 -1.640 1.00 75.59 85 LEU A O 1
ATOM 516 N N . ALA A 1 86 ? 18.967 24.835 -1.070 1.00 84.91 86 ALA A N 1
ATOM 517 C CA . ALA A 1 86 ? 19.158 25.951 -0.145 1.00 87.33 86 ALA A CA 1
ATOM 518 C C . ALA A 1 86 ? 18.562 27.266 -0.662 1.00 89.18 86 ALA A C 1
ATOM 519 O O . ALA A 1 86 ? 17.592 27.785 -0.104 1.00 85.62 86 ALA A O 1
ATOM 521 N N . ASP A 1 87 ? 19.151 27.801 -1.726 1.00 88.75 87 ASP A N 1
ATOM 522 C CA . ASP A 1 87 ? 18.680 29.050 -2.310 1.00 87.64 87 ASP A CA 1
ATOM 523 C C . ASP A 1 87 ? 17.918 28.752 -3.593 1.00 83.67 87 ASP A C 1
ATOM 524 O O . ASP A 1 87 ? 18.232 29.291 -4.655 1.00 81.69 87 ASP A O 1
ATOM 529 N N . PHE A 1 88 ? 16.918 27.886 -3.493 1.00 82.45 88 PHE A N 1
ATOM 530 C CA . PHE A 1 88 ? 16.120 27.520 -4.655 1.00 81.70 88 PHE A CA 1
ATOM 531 C C . PHE A 1 88 ? 14.693 28.023 -4.498 1.00 78.79 88 PHE A C 1
ATOM 532 O O . PHE A 1 88 ? 14.111 27.947 -3.414 1.00 78.56 88 PHE A O 1
ATOM 540 N N . ASP A 1 89 ? 14.138 28.546 -5.585 1.00 71.30 89 ASP A N 1
ATOM 541 C CA . ASP A 1 89 ? 12.771 29.042 -5.574 1.00 71.63 89 ASP A CA 1
ATOM 542 C C . ASP A 1 89 ? 12.042 28.598 -6.840 1.00 60.07 89 ASP A C 1
ATOM 543 O O . ASP A 1 89 ? 12.637 28.508 -7.914 1.00 59.29 89 ASP A O 1
ATOM 548 N N . ILE A 1 90 ? 10.755 28.301 -6.704 1.00 52.42 90 ILE A N 1
ATOM 549 C CA . ILE A 1 90 ? 9.967 27.854 -7.841 1.00 49.69 90 ILE A CA 1
ATOM 550 C C . ILE A 1 90 ? 8.879 28.835 -8.219 1.00 43.38 90 ILE A C 1
ATOM 551 O O . ILE A 1 90 ? 8.223 29.430 -7.362 1.00 44.42 90 ILE A O 1
ATOM 556 N N . VAL A 1 91 ? 8.689 28.996 -9.520 1.00 42.13 91 VAL A N 1
ATOM 557 C CA . VAL A 1 91 ? 7.690 29.919 -10.017 1.00 40.80 91 VAL A CA 1
ATOM 558 C C . VAL A 1 91 ? 6.294 29.515 -9.561 1.00 37.96 91 VAL A C 1
ATOM 559 O O . VAL A 1 91 ? 5.920 28.341 -9.607 1.00 37.74 91 VAL A O 1
ATOM 563 N N . ALA A 1 92 ? 5.532 30.502 -9.100 1.00 38.39 92 ALA A N 1
ATOM 564 C CA . ALA A 1 92 ? 4.183 30.259 -8.620 1.00 43.71 92 ALA A CA 1
ATOM 565 C C . ALA A 1 92 ? 3.286 29.723 -9.725 1.00 48.00 92 ALA A C 1
ATOM 566 O O . ALA A 1 92 ? 3.462 30.056 -10.902 1.00 48.58 92 ALA A O 1
ATOM 568 N N . ASP A 1 93 ? 2.340 28.877 -9.331 1.00 45.13 93 ASP A N 1
ATOM 569 C CA . ASP A 1 93 ? 1.371 28.288 -10.250 1.00 48.81 93 ASP A CA 1
ATOM 570 C C . ASP A 1 93 ? 1.989 27.832 -11.577 1.00 45.05 93 ASP A C 1
ATOM 571 O O . ASP A 1 93 ? 1.593 28.281 -12.652 1.00 52.48 93 ASP A O 1
ATOM 576 N N . ALA A 1 94 ? 2.952 26.925 -11.502 1.00 33.61 94 ALA A N 1
ATOM 577 C CA . ALA A 1 94 ? 3.607 26.447 -12.706 1.00 39.85 94 ALA A CA 1
ATOM 578 C C . ALA A 1 94 ? 3.809 24.935 -12.722 1.00 33.97 94 ALA A C 1
ATOM 579 O O . ALA A 1 94 ? 4.215 24.367 -13.738 1.00 36.09 94 ALA A O 1
ATOM 581 N N . TRP A 1 95 ? 3.527 24.285 -11.601 1.00 40.24 95 TRP A N 1
ATOM 582 C CA . TRP A 1 95 ? 3.726 22.839 -11.489 1.00 39.52 95 TRP A CA 1
ATOM 583 C C . TRP A 1 95 ? 2.459 22.045 -11.199 1.00 31.47 95 TRP A C 1
ATOM 584 O O . TRP A 1 95 ? 1.634 22.441 -10.371 1.00 37.49 95 TRP A O 1
ATOM 595 N N . GLU A 1 96 ? 2.309 20.925 -11.898 1.00 31.76 96 GLU A N 1
ATOM 596 C CA . GLU A 1 96 ? 1.163 20.041 -11.691 1.00 30.10 96 GLU A CA 1
ATOM 597 C C . GLU A 1 96 ? 1.510 19.067 -10.563 1.00 36.81 96 GLU A C 1
ATOM 598 O O . GLU A 1 96 ? 0.628 18.429 -9.983 1.00 33.06 96 GLU A O 1
ATOM 604 N N . GLY A 1 97 ? 2.805 18.973 -10.257 1.00 34.48 97 GLY A N 1
ATOM 605 C CA . GLY A 1 97 ? 3.266 18.094 -9.201 1.00 35.13 97 GLY A CA 1
ATOM 606 C C . GLY A 1 97 ? 4.666 18.417 -8.704 1.00 28.88 97 GLY A C 1
ATOM 607 O O . GLY A 1 97 ? 5.528 18.828 -9.477 1.00 28.51 97 GLY A O 1
ATOM 608 N N . ILE A 1 98 ? 4.886 18.235 -7.406 1.00 23.11 98 ILE A N 1
ATOM 609 C CA . ILE A 1 98 ? 6.183 18.483 -6.779 1.00 29.52 98 ILE A CA 1
ATOM 610 C C . ILE A 1 98 ? 6.402 17.303 -5.828 1.00 36.10 98 ILE A C 1
ATOM 611 O O . ILE A 1 98 ? 5.658 17.130 -4.854 1.00 30.77 98 ILE A O 1
ATOM 616 N N . VAL A 1 99 ? 7.404 16.477 -6.137 1.00 33.91 99 VAL A N 1
ATOM 617 C CA . VAL A 1 99 ? 7.696 15.284 -5.343 1.00 35.37 99 VAL A CA 1
ATOM 618 C C . VAL A 1 99 ? 8.926 15.367 -4.443 1.00 32.17 99 VAL A C 1
ATOM 619 O O . VAL A 1 99 ? 9.985 15.828 -4.853 1.00 30.79 99 VAL A O 1
ATOM 623 N N . SER A 1 100 ? 8.754 14.900 -3.211 1.00 26.04 100 SER A N 1
ATOM 624 C CA . SER A 1 100 ? 9.797 14.886 -2.204 1.00 22.26 100 SER A CA 1
ATOM 625 C C . SER A 1 100 ? 9.891 13.474 -1.637 1.00 27.99 100 SER A C 1
ATOM 626 O O . SER A 1 100 ? 9.136 13.104 -0.735 1.00 29.26 100 SER A O 1
ATOM 629 N N . ILE A 1 101 ? 10.804 12.678 -2.185 1.00 35.34 101 ILE A N 1
ATOM 630 C CA . ILE A 1 101 ? 10.997 11.302 -1.740 1.00 35.61 101 ILE A CA 1
ATOM 631 C C . ILE A 1 101 ? 12.296 11.233 -0.937 1.00 33.62 101 ILE A C 1
ATOM 632 O O . ILE A 1 101 ? 13.385 11.402 -1.484 1.00 35.94 101 ILE A O 1
ATOM 637 N N . PHE A 1 102 ? 12.166 11.003 0.366 1.00 24.51 102 PHE A N 1
ATOM 638 C CA . PHE A 1 102 ? 13.309 10.940 1.263 1.00 27.01 102 PHE A CA 1
ATOM 639 C C . PHE A 1 102 ? 14.194 12.167 1.095 1.00 33.47 102 PHE A C 1
ATOM 640 O O . PHE A 1 102 ? 15.415 12.067 1.015 1.00 28.76 102 PHE A O 1
ATOM 648 N N . CYS A 1 103 ? 13.557 13.330 1.022 1.00 34.49 103 CYS A N 1
ATOM 649 C CA . CYS A 1 103 ? 14.269 14.589 0.911 1.00 29.13 103 CYS A CA 1
ATOM 650 C C . CYS A 1 103 ? 14.128 15.217 2.296 1.00 36.19 103 CYS A C 1
ATOM 651 O O . CYS A 1 103 ? 13.166 15.949 2.558 1.00 38.34 103 CYS A O 1
ATOM 654 N N . HIS A 1 104 ? 15.067 14.908 3.190 1.00 30.39 104 HIS A N 1
ATOM 655 C CA . HIS A 1 104 ? 15.017 15.426 4.558 1.00 39.97 104 HIS A CA 1
ATOM 656 C C . HIS A 1 104 ? 15.799 16.722 4.739 1.00 39.64 104 HIS A C 1
ATOM 657 O O . HIS A 1 104 ? 16.954 16.835 4.334 1.00 38.35 104 HIS A O 1
ATOM 664 N N . LEU A 1 105 ? 15.149 17.689 5.380 1.00 33.19 105 LEU A N 1
ATOM 665 C CA . LEU A 1 105 ? 15.721 19.009 5.590 1.00 37.63 105 LEU A CA 1
ATOM 666 C C . LEU A 1 105 ? 15.445 19.528 7.002 1.00 31.06 105 LEU A C 1
ATOM 667 O O . LEU A 1 105 ? 14.493 19.109 7.658 1.00 36.17 105 LEU A O 1
ATOM 672 N N . PRO A 1 106 ? 16.283 20.452 7.490 1.00 38.91 106 PRO A N 1
ATOM 673 C CA . PRO A 1 106 ? 16.029 20.973 8.837 1.00 29.83 106 PRO A CA 1
ATOM 674 C C . PRO A 1 106 ? 14.750 21.804 8.831 1.00 33.95 106 PRO A C 1
ATOM 675 O O . PRO A 1 106 ? 14.340 22.320 7.787 1.00 40.72 106 PRO A O 1
ATOM 679 N N . SER A 1 107 ? 14.120 21.919 9.994 1.00 32.28 107 SER A N 1
ATOM 680 C CA . SER A 1 107 ? 12.885 22.685 10.142 1.00 37.87 107 SER A CA 1
ATOM 681 C C . SER A 1 107 ? 12.990 24.077 9.523 1.00 40.63 107 SER A C 1
ATOM 682 O O . SER A 1 107 ? 12.081 24.538 8.826 1.00 33.91 107 SER A O 1
ATOM 685 N N . SER A 1 108 ? 14.109 24.740 9.794 1.00 42.21 108 SER A N 1
ATOM 686 C CA . SER A 1 108 ? 14.367 26.083 9.289 1.00 40.64 108 SER A CA 1
ATOM 687 C C . SER A 1 108 ? 14.299 26.164 7.765 1.00 43.12 108 SER A C 1
ATOM 688 O O . SER A 1 108 ? 13.871 27.175 7.211 1.00 44.72 108 SER A O 1
ATOM 691 N N . LEU A 1 109 ? 14.722 25.094 7.094 1.00 41.86 109 LEU A N 1
ATOM 692 C CA . LEU A 1 109 ? 14.704 25.058 5.641 1.00 35.84 109 LEU A CA 1
ATOM 693 C C . LEU A 1 109 ? 13.314 24.662 5.105 1.00 35.10 109 LEU A C 1
ATOM 694 O O . LEU A 1 109 ? 12.900 25.145 4.050 1.00 30.49 109 LEU A O 1
ATOM 699 N N . ARG A 1 110 ? 12.584 23.805 5.818 1.00 31.01 110 ARG A N 1
ATOM 700 C CA . ARG A 1 110 ? 11.250 23.432 5.342 1.00 35.20 110 ARG A CA 1
ATOM 701 C C . ARG A 1 110 ? 10.328 24.644 5.467 1.00 27.09 110 ARG A C 1
ATOM 702 O O . ARG A 1 110 ? 9.436 24.849 4.644 1.00 28.30 110 ARG A O 1
ATOM 710 N N . GLN A 1 111 ? 10.553 25.452 6.499 1.00 40.86 111 GLN A N 1
ATOM 711 C CA . GLN A 1 111 ? 9.759 26.660 6.723 1.00 39.22 111 GLN A CA 1
ATOM 712 C C . GLN A 1 111 ? 9.901 27.615 5.539 1.00 42.82 111 GLN A C 1
ATOM 713 O O . GLN A 1 111 ? 8.990 28.388 5.230 1.00 41.78 111 GLN A O 1
ATOM 719 N N . GLN A 1 112 ? 11.055 27.556 4.884 1.00 39.43 112 GLN A N 1
ATOM 720 C CA . GLN A 1 112 ? 11.341 28.421 3.743 1.00 42.25 112 GLN A CA 1
ATOM 721 C C . GLN A 1 112 ? 10.871 27.806 2.419 1.00 37.74 112 GLN A C 1
ATOM 722 O O . GLN A 1 112 ? 10.242 28.481 1.602 1.00 38.85 112 GLN A O 1
ATOM 728 N N . LEU A 1 113 ? 11.173 26.520 2.229 1.00 32.96 113 LEU A N 1
ATOM 729 C CA . LEU A 1 113 ? 10.822 25.796 1.012 1.00 35.69 113 LEU A CA 1
ATOM 730 C C . LEU A 1 113 ? 9.328 25.533 0.809 1.00 34.48 113 LEU A C 1
ATOM 731 O O . LEU A 1 113 ? 8.740 25.976 -0.179 1.00 39.35 113 LEU A O 1
ATOM 736 N N . TYR A 1 114 ? 8.722 24.807 1.738 1.00 33.49 114 TYR A N 1
ATOM 737 C CA . TYR A 1 114 ? 7.305 24.453 1.650 1.00 35.16 114 TYR A CA 1
ATOM 738 C C . TYR A 1 114 ? 6.338 25.552 1.219 1.00 33.02 114 TYR A C 1
ATOM 739 O O . TYR A 1 114 ? 5.414 25.301 0.451 1.00 33.11 114 TYR A O 1
ATOM 748 N N . PRO A 1 115 ? 6.527 26.779 1.709 1.00 36.74 115 PRO A N 1
ATOM 749 C CA . PRO A 1 115 ? 5.625 27.870 1.313 1.00 30.71 115 PRO A CA 1
ATOM 750 C C . PRO A 1 115 ? 5.708 28.140 -0.195 1.00 32.19 115 PRO A C 1
ATOM 751 O O . PRO A 1 115 ? 4.727 28.549 -0.826 1.00 30.17 115 PRO A O 1
ATOM 755 N N . LYS A 1 116 ? 6.894 27.921 -0.760 1.00 33.92 116 LYS A N 1
ATOM 756 C CA . LYS A 1 116 ? 7.136 28.122 -2.193 1.00 35.37 116 LYS A CA 1
ATOM 757 C C . LYS A 1 116 ? 6.614 26.908 -2.950 1.00 27.64 116 LYS A C 1
ATOM 758 O O . LYS A 1 116 ? 6.263 26.996 -4.125 1.00 30.83 116 LYS A O 1
ATOM 764 N N . VAL A 1 117 ? 6.593 25.767 -2.266 1.00 30.68 117 VAL A N 1
ATOM 765 C CA . VAL A 1 117 ? 6.088 24.533 -2.848 1.00 25.22 117 VAL A CA 1
ATOM 766 C C . VAL A 1 117 ? 4.585 24.706 -2.966 1.00 28.29 117 VAL A C 1
ATOM 767 O O . VAL A 1 117 ? 4.001 24.470 -4.030 1.00 33.72 117 VAL A O 1
ATOM 771 N N . TYR A 1 118 ? 3.944 25.133 -1.883 1.00 25.63 118 TYR A N 1
ATOM 772 C CA . TYR A 1 118 ? 2.494 25.325 -1.939 1.00 31.57 118 TYR A CA 1
ATOM 773 C C . TYR A 1 118 ? 2.125 26.282 -3.076 1.00 34.47 118 TYR A C 1
ATOM 774 O O . TYR A 1 118 ? 1.235 25.992 -3.868 1.00 35.22 118 TYR A O 1
ATOM 783 N N . GLN A 1 119 ? 2.820 27.418 -3.141 1.00 35.49 119 GLN A N 1
ATOM 784 C CA . GLN A 1 119 ? 2.578 28.429 -4.162 1.00 33.82 119 GLN A CA 1
ATOM 785 C C . GLN A 1 119 ? 2.993 28.005 -5.570 1.00 28.84 119 GLN A C 1
ATOM 786 O O . GLN A 1 119 ? 2.425 28.469 -6.558 1.00 33.23 119 GLN A O 1
ATOM 792 N N . GLY A 1 120 ? 3.986 27.127 -5.666 1.00 37.19 120 GLY A N 1
ATOM 793 C CA . GLY A 1 120 ? 4.444 26.682 -6.976 1.00 36.24 120 GLY A CA 1
ATOM 794 C C . GLY A 1 120 ? 3.454 25.770 -7.682 1.00 35.59 120 GLY A C 1
ATOM 795 O O . GLY A 1 120 ? 3.476 25.633 -8.907 1.00 29.94 120 GLY A O 1
ATOM 796 N N . LEU A 1 121 ? 2.577 25.153 -6.899 1.00 34.92 121 LEU A N 1
ATOM 797 C CA . LEU A 1 121 ? 1.576 24.225 -7.409 1.00 34.08 121 LEU A CA 1
ATOM 798 C C . LEU A 1 121 ? 0.363 24.911 -8.038 1.00 40.06 121 LEU A C 1
ATOM 799 O O . LEU A 1 121 ? -0.219 25.839 -7.461 1.00 32.66 121 LEU A O 1
ATOM 804 N N . LYS A 1 122 ? -0.015 24.451 -9.224 1.00 32.42 122 LYS A N 1
ATOM 805 C CA . LYS A 1 122 ? -1.188 24.995 -9.901 1.00 40.42 122 LYS A CA 1
ATOM 806 C C . LYS A 1 122 ? -2.401 24.374 -9.224 1.00 38.33 122 LYS A C 1
ATOM 807 O O . LYS A 1 122 ? -2.303 23.315 -8.605 1.00 41.11 122 LYS A O 1
ATOM 813 N N . PRO A 1 123 ? -3.559 25.036 -9.306 1.00 42.45 123 PRO A N 1
ATOM 814 C CA . PRO A 1 123 ? -4.758 24.475 -8.676 1.00 42.95 123 PRO A CA 1
ATOM 815 C C . PRO A 1 123 ? -4.977 23.059 -9.216 1.00 39.77 123 PRO A C 1
ATOM 816 O O . PRO A 1 123 ? -4.884 22.830 -10.424 1.00 43.91 123 PRO A O 1
ATOM 820 N N . GLY A 1 124 ? -5.240 22.108 -8.326 1.00 40.33 124 GLY A N 1
ATOM 821 C CA . GLY A 1 124 ? -5.439 20.737 -8.764 1.00 42.42 124 GLY A CA 1
ATOM 822 C C . GLY A 1 124 ? -4.133 19.963 -8.826 1.00 40.93 124 GLY A C 1
ATOM 823 O O . GLY A 1 124 ? -4.135 18.744 -9.017 1.00 41.57 124 GLY A O 1
ATOM 824 N N . GLY A 1 125 ? -3.015 20.670 -8.674 1.00 33.34 125 GLY A N 1
ATOM 825 C CA . GLY A 1 125 ? -1.718 20.016 -8.694 1.00 29.61 125 GLY A CA 1
ATOM 826 C C . GLY A 1 125 ? -1.529 19.250 -7.398 1.00 33.48 125 GLY A C 1
ATOM 827 O O . GLY A 1 125 ? -2.264 19.463 -6.424 1.00 26.89 125 GLY A O 1
ATOM 828 N N . VAL A 1 126 ? -0.558 18.347 -7.371 1.00 29.47 126 VAL A N 1
ATOM 829 C CA . VAL A 1 126 ? -0.326 17.577 -6.159 1.00 29.79 126 VAL A CA 1
ATOM 830 C C . VAL A 1 126 ? 1.112 17.618 -5.658 1.00 26.39 126 VAL A C 1
ATOM 831 O O . VAL A 1 126 ? 2.056 17.903 -6.402 1.00 23.78 126 VAL A O 1
ATOM 835 N N . PHE A 1 127 ? 1.239 17.357 -4.364 1.00 24.57 127 PHE A N 1
ATOM 836 C CA . PHE A 1 127 ? 2.507 17.322 -3.665 1.00 24.21 127 PHE A CA 1
ATOM 837 C C . PHE A 1 127 ? 2.584 15.929 -3.072 1.00 25.74 127 PHE A C 1
ATOM 838 O O . PHE A 1 127 ? 1.704 15.520 -2.316 1.00 29.49 127 PHE A O 1
ATOM 846 N N . ILE A 1 128 ? 3.616 15.187 -3.437 1.00 26.91 128 ILE A N 1
ATOM 847 C CA . ILE A 1 128 ? 3.770 13.854 -2.911 1.00 29.40 128 ILE A CA 1
ATOM 848 C C . ILE A 1 128 ? 5.039 13.771 -2.085 1.00 28.82 128 ILE A C 1
ATOM 849 O O . ILE A 1 128 ? 6.086 14.300 -2.464 1.00 30.61 128 ILE A O 1
ATOM 854 N N . LEU A 1 129 ? 4.927 13.133 -0.927 1.00 28.44 129 LEU A N 1
ATOM 855 C CA . LEU A 1 129 ? 6.063 13.002 -0.032 1.00 29.39 129 LEU A CA 1
ATOM 856 C C . LEU A 1 129 ? 6.140 11.618 0.564 1.00 30.56 129 LEU A C 1
ATOM 857 O O . LEU A 1 129 ? 5.130 10.965 0.836 1.00 31.51 129 LEU A O 1
ATOM 862 N N . GLU A 1 130 ? 7.368 11.181 0.775 1.00 35.26 130 GLU A N 1
ATOM 863 C CA . GLU A 1 130 ? 7.622 9.882 1.348 1.00 30.53 130 GLU A CA 1
ATOM 864 C C . GLU A 1 130 ? 8.930 10.086 2.067 1.00 30.16 130 GLU A C 1
ATOM 865 O O . GLU A 1 130 ? 9.889 10.560 1.477 1.00 33.17 130 GLU A O 1
ATOM 871 N N . GLY A 1 131 ? 8.965 9.765 3.353 1.00 33.62 131 GLY A N 1
ATOM 872 C CA . GLY A 1 131 ? 10.188 9.952 4.106 1.00 20.49 131 GLY A CA 1
ATOM 873 C C . GLY A 1 131 ? 10.102 9.198 5.413 1.00 29.32 131 GLY A C 1
ATOM 874 O O . GLY A 1 131 ? 9.084 8.582 5.726 1.00 26.71 131 GLY A O 1
ATOM 875 N N . PHE A 1 132 ? 11.184 9.240 6.176 1.00 26.38 132 PHE A N 1
ATOM 876 C CA . PHE A 1 132 ? 11.243 8.563 7.459 1.00 22.84 132 PHE A CA 1
ATOM 877 C C . PHE A 1 132 ? 10.458 9.297 8.547 1.00 30.59 132 PHE A C 1
ATOM 878 O O . PHE A 1 132 ? 10.450 10.530 8.597 1.00 32.03 132 PHE A O 1
ATOM 886 N N . ALA A 1 133 ? 9.779 8.532 9.397 1.00 29.09 133 ALA A N 1
ATOM 887 C CA . ALA A 1 133 ? 9.021 9.097 10.509 1.00 37.78 133 ALA A CA 1
ATOM 888 C C . ALA A 1 133 ? 10.020 9.267 11.662 1.00 36.29 133 ALA A C 1
ATOM 889 O O . ALA A 1 133 ? 11.118 8.704 11.628 1.00 26.20 133 ALA A O 1
ATOM 891 N N . PRO A 1 134 ? 9.658 10.054 12.692 1.00 41.84 134 PRO A N 1
ATOM 892 C CA . PRO A 1 134 ? 10.574 10.250 13.823 1.00 33.44 134 PRO A CA 1
ATOM 893 C C . PRO A 1 134 ? 10.997 8.945 14.502 1.00 33.59 134 PRO A C 1
ATOM 894 O O . PRO A 1 134 ? 12.135 8.819 14.945 1.00 31.34 134 PRO A O 1
ATOM 898 N N . GLU A 1 135 ? 10.086 7.977 14.576 1.00 33.12 135 GLU A N 1
ATOM 899 C CA . GLU A 1 135 ? 10.392 6.696 15.209 1.00 34.66 135 GLU A CA 1
ATOM 900 C C . GLU A 1 135 ? 11.465 5.898 14.475 1.00 30.64 135 GLU A C 1
ATOM 901 O O . GLU A 1 135 ? 11.922 4.865 14.967 1.00 32.82 135 GLU A O 1
ATOM 907 N N . GLN A 1 136 ? 11.863 6.381 13.302 1.00 38.17 136 GLN A N 1
ATOM 908 C CA . GLN A 1 136 ? 12.897 5.726 12.499 1.00 37.50 136 GLN A CA 1
ATOM 909 C C . GLN A 1 136 ? 14.226 5.724 13.250 1.00 39.40 136 GLN A C 1
ATOM 910 O O . GLN A 1 136 ? 15.122 4.937 12.943 1.00 39.51 136 GLN A O 1
ATOM 916 N N . LEU A 1 137 ? 14.351 6.607 14.235 1.00 39.32 137 LEU A N 1
ATOM 917 C CA . LEU A 1 137 ? 15.570 6.679 15.026 1.00 36.81 137 LEU A CA 1
ATOM 918 C C . LEU A 1 137 ? 15.789 5.382 15.786 1.00 34.12 137 LEU A C 1
ATOM 919 O O . LEU A 1 137 ? 16.909 5.066 16.175 1.00 42.03 137 LEU A O 1
ATOM 924 N N . GLN A 1 138 ? 14.721 4.630 16.007 1.00 31.96 138 GLN A N 1
ATOM 925 C CA . GLN A 1 138 ? 14.845 3.364 16.720 1.00 39.77 138 GLN A CA 1
ATOM 926 C C . GLN A 1 138 ? 15.389 2.271 15.793 1.00 43.92 138 GLN A C 1
ATOM 927 O O . GLN A 1 138 ? 15.722 1.182 16.251 1.00 43.50 138 GLN A O 1
ATOM 933 N N . TYR A 1 139 ? 15.474 2.556 14.494 1.00 38.49 139 TYR A N 1
ATOM 934 C CA . TYR A 1 139 ? 15.974 1.570 13.535 1.00 38.13 139 TYR A CA 1
ATOM 935 C C . TYR A 1 139 ? 17.351 1.947 13.022 1.00 39.48 139 TYR A C 1
ATOM 936 O O . TYR A 1 139 ? 17.790 3.090 13.179 1.00 49.90 139 TYR A O 1
ATOM 945 N N . ASN A 1 140 ? 18.036 0.987 12.412 1.00 41.88 140 ASN A N 1
ATOM 946 C CA . ASN A 1 140 ? 19.378 1.237 11.885 1.00 47.40 140 ASN A CA 1
ATOM 947 C C . ASN A 1 140 ? 19.360 1.083 10.369 1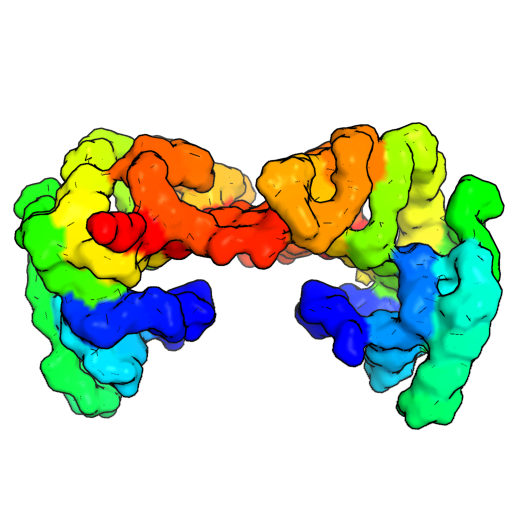.00 45.13 140 ASN A C 1
ATOM 948 O O . ASN A 1 140 ? 20.389 0.804 9.755 1.00 45.83 140 ASN A O 1
ATOM 953 N N . THR A 1 141 ? 18.193 1.278 9.765 1.00 41.87 141 THR A N 1
ATOM 954 C CA . THR A 1 141 ? 18.068 1.125 8.327 1.00 40.72 141 THR A CA 1
ATOM 955 C C . THR A 1 141 ? 18.226 2.408 7.516 1.00 41.55 141 THR A C 1
ATOM 956 O O . THR A 1 141 ? 17.903 2.445 6.327 1.00 44.13 141 THR A O 1
ATOM 960 N N . GLY A 1 142 ? 18.716 3.464 8.154 1.00 35.17 142 GLY A N 1
ATOM 961 C CA . GLY A 1 142 ? 18.922 4.702 7.427 1.00 29.06 142 GLY A CA 1
ATOM 962 C C . GLY A 1 142 ? 18.174 5.919 7.923 1.00 28.45 142 GLY A C 1
ATOM 963 O O . GLY A 1 142 ? 17.397 5.852 8.878 1.00 34.45 142 GLY A O 1
ATOM 964 N N . GLY A 1 143 ? 18.423 7.040 7.255 1.00 30.12 143 GLY A N 1
ATOM 965 C CA . GLY A 1 143 ? 17.784 8.288 7.615 1.00 31.67 143 GLY A CA 1
ATOM 966 C C . GLY A 1 143 ? 18.661 9.124 8.524 1.00 38.73 143 GLY A C 1
ATOM 967 O O . GLY A 1 143 ? 19.667 8.630 9.049 1.00 25.02 143 GLY A O 1
ATOM 968 N N . PRO A 1 144 ? 18.310 10.407 8.724 1.00 36.75 144 PRO A N 1
ATOM 969 C CA . PRO A 1 144 ? 19.096 11.291 9.589 1.00 39.88 144 PRO A CA 1
ATOM 970 C C . PRO A 1 144 ? 18.910 10.948 11.068 1.00 46.32 144 PRO A C 1
ATOM 971 O O . PRO A 1 144 ? 17.893 10.359 11.454 1.00 33.36 144 PRO A O 1
ATOM 975 N N . LYS A 1 145 ? 19.895 11.318 11.887 1.00 46.64 145 LYS A N 1
ATOM 976 C CA . LYS A 1 145 ? 19.841 11.064 13.328 1.00 50.47 145 LYS A CA 1
ATOM 977 C C . LYS A 1 145 ? 19.172 12.233 14.045 1.00 49.57 145 LYS A C 1
ATOM 978 O O . LYS A 1 145 ? 18.575 12.051 15.099 1.00 54.45 145 LYS A O 1
ATOM 984 N N . ASP A 1 146 ? 19.277 13.431 13.470 1.00 51.64 146 ASP A N 1
ATOM 985 C CA . ASP A 1 146 ? 18.688 14.626 14.074 1.00 45.56 146 ASP A CA 1
ATOM 986 C C . ASP A 1 146 ? 17.175 14.651 13.907 1.00 45.69 146 ASP A C 1
ATOM 987 O O . ASP A 1 146 ? 16.657 14.654 12.791 1.00 49.66 146 ASP A O 1
ATOM 992 N N . LEU A 1 147 ? 16.472 14.672 15.031 1.00 44.18 147 LEU A N 1
ATOM 993 C CA . LEU A 1 147 ? 15.015 14.688 15.038 1.00 39.42 147 LEU A CA 1
ATOM 994 C C . LEU A 1 147 ? 14.441 15.909 14.325 1.00 34.85 147 LEU A C 1
ATOM 995 O O . LEU A 1 147 ? 13.275 15.921 13.934 1.00 30.41 147 LEU A O 1
ATOM 1000 N N . ASP A 1 148 ? 15.265 16.937 14.159 1.00 35.77 148 ASP A N 1
ATOM 1001 C CA . ASP A 1 148 ? 14.818 18.163 13.503 1.00 39.52 148 ASP A CA 1
ATOM 1002 C C . ASP A 1 148 ? 14.500 17.933 12.027 1.00 37.02 148 ASP A C 1
ATOM 1003 O O . ASP A 1 148 ? 13.752 18.700 11.423 1.00 34.29 148 ASP A O 1
ATOM 1008 N N . LEU A 1 149 ? 15.086 16.883 11.454 1.00 35.17 149 LEU A N 1
ATOM 1009 C CA . LEU A 1 149 ? 14.855 16.538 10.055 1.00 35.38 149 LEU A CA 1
ATOM 1010 C C . LEU A 1 149 ? 13.808 15.431 9.964 1.00 30.37 149 LEU A C 1
ATOM 1011 O O . LEU A 1 149 ? 13.462 14.987 8.872 1.00 24.39 149 LEU A O 1
ATOM 1016 N N . LEU A 1 150 ? 13.306 14.990 11.116 1.00 25.32 150 LEU A N 1
ATOM 1017 C CA . LEU A 1 150 ? 12.305 13.925 11.157 1.00 31.38 150 LEU A CA 1
ATOM 1018 C C . LEU A 1 150 ? 10.992 14.364 11.808 1.00 24.42 150 LEU A C 1
ATOM 1019 O O . LEU A 1 150 ? 10.569 13.788 12.809 1.00 32.45 150 LEU A O 1
ATOM 1024 N N . PRO A 1 151 ? 10.319 15.377 11.236 1.00 31.81 151 PRO A N 1
ATOM 1025 C CA . PRO A 1 151 ? 9.050 15.869 11.789 1.00 35.54 151 PRO A CA 1
ATOM 1026 C C . PRO A 1 151 ? 7.911 14.864 11.642 1.00 40.02 151 PRO A C 1
ATOM 1027 O O . PRO A 1 151 ? 7.890 14.066 10.702 1.00 40.13 151 PRO A O 1
ATOM 1031 N N . LYS A 1 152 ? 6.961 14.910 12.569 1.00 36.96 152 LYS A N 1
ATOM 1032 C CA . LYS A 1 152 ? 5.819 14.012 12.512 1.00 37.11 152 LYS A CA 1
ATOM 1033 C C . LYS A 1 152 ? 4.947 14.350 11.308 1.00 32.14 152 LYS A C 1
ATOM 1034 O O . LYS A 1 152 ? 5.056 15.434 10.730 1.00 25.49 152 LYS A O 1
ATOM 1040 N N . LEU A 1 153 ? 4.077 13.416 10.945 1.00 29.13 153 LEU A N 1
ATOM 1041 C CA . LEU A 1 153 ? 3.182 13.587 9.814 1.00 29.69 153 LEU A CA 1
ATOM 1042 C C . LEU A 1 153 ? 2.290 14.823 9.947 1.00 29.51 153 LEU A C 1
ATOM 1043 O O . LEU A 1 153 ? 2.030 15.507 8.959 1.00 27.58 153 LEU A O 1
ATOM 1048 N N . GLU A 1 154 ? 1.834 15.120 11.160 1.00 29.30 154 GLU A N 1
ATOM 1049 C CA . GLU A 1 154 ? 0.969 16.278 11.373 1.00 39.22 154 GLU A CA 1
ATOM 1050 C C . GLU A 1 154 ? 1.737 17.597 11.284 1.00 35.44 154 GLU A C 1
ATOM 1051 O O . GLU A 1 154 ? 1.177 18.619 10.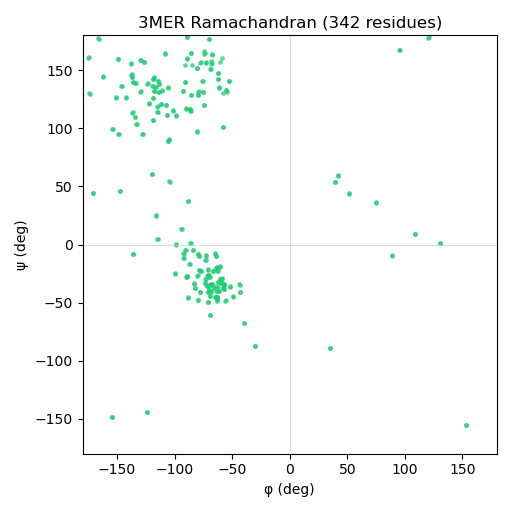886 1.00 36.91 154 GLU A O 1
ATOM 1057 N N . THR A 1 155 ? 3.020 17.574 11.636 1.00 36.98 155 THR A N 1
ATOM 1058 C CA . THR A 1 155 ? 3.844 18.777 11.559 1.00 32.01 155 THR A CA 1
ATOM 1059 C C . THR A 1 155 ? 4.095 19.133 10.096 1.00 29.12 155 THR A C 1
ATOM 1060 O O . THR A 1 155 ? 4.083 20.304 9.732 1.00 39.85 155 THR A O 1
ATOM 1064 N N . LEU A 1 156 ? 4.321 18.128 9.255 1.00 29.75 156 LEU A N 1
ATOM 1065 C CA . LEU A 1 156 ? 4.537 18.379 7.833 1.00 28.50 156 LEU A CA 1
ATOM 1066 C C . LEU A 1 156 ? 3.255 18.957 7.247 1.00 29.50 156 LEU A C 1
ATOM 1067 O O . LEU A 1 156 ? 3.279 19.938 6.489 1.00 34.04 156 LEU A O 1
ATOM 1072 N N . GLN A 1 157 ? 2.128 18.352 7.603 1.00 24.90 157 GLN A N 1
ATOM 1073 C CA . GLN A 1 157 ? 0.843 18.824 7.099 1.00 31.57 157 GLN A CA 1
ATOM 1074 C C . GLN A 1 157 ? 0.568 20.296 7.438 1.00 33.65 157 GLN A C 1
ATOM 1075 O O . GLN A 1 157 ? 0.024 21.034 6.615 1.00 34.07 157 GLN A O 1
ATOM 1081 N N . SER A 1 158 ? 0.974 20.718 8.633 1.00 26.52 158 SER A N 1
ATOM 1082 C CA . SER A 1 158 ? 0.762 22.088 9.090 1.00 32.37 158 SER A CA 1
ATOM 1083 C C . SER A 1 158 ? 1.689 23.062 8.361 1.00 38.57 158 SER A C 1
ATOM 1084 O O . SER A 1 158 ? 1.563 24.276 8.499 1.00 31.70 158 SER A O 1
ATOM 1087 N N . GLU A 1 159 ? 2.637 22.517 7.603 1.00 42.04 159 GLU A N 1
ATOM 1088 C CA . GLU A 1 159 ? 3.572 23.336 6.845 1.00 33.86 159 GLU A CA 1
ATOM 1089 C C . GLU A 1 159 ? 3.016 23.596 5.433 1.00 37.72 159 GLU A C 1
ATOM 1090 O O . GLU A 1 159 ? 3.602 24.344 4.648 1.00 36.23 159 GLU A O 1
ATOM 1096 N N . LEU A 1 160 ? 1.876 22.974 5.130 1.00 36.27 160 LEU A N 1
ATOM 1097 C CA . LEU A 1 160 ? 1.168 23.119 3.844 1.00 37.28 160 LEU A CA 1
ATOM 1098 C C . LEU A 1 160 ? -0.339 22.985 4.144 1.00 40.39 160 LEU A C 1
ATOM 1099 O O . LEU A 1 160 ? -1.080 22.307 3.413 1.00 35.14 160 LEU A O 1
ATOM 1104 N N . PRO A 1 161 ? -0.812 23.674 5.202 1.00 32.61 161 PRO A N 1
ATOM 1105 C CA . PRO A 1 161 ? -2.199 23.672 5.683 1.00 36.90 161 PRO A CA 1
ATOM 1106 C C . PRO A 1 161 ? -3.367 23.769 4.721 1.00 30.88 161 PRO A C 1
ATOM 1107 O O . PRO A 1 161 ? -4.408 23.157 4.956 1.00 33.14 161 PRO A O 1
ATOM 1111 N N . SER A 1 162 ? -3.214 24.514 3.640 1.00 31.49 162 SER A N 1
ATOM 1112 C CA . SER A 1 162 ? -4.335 24.680 2.735 1.00 33.62 162 SER A CA 1
ATOM 1113 C C . SER A 1 162 ? -4.485 23.586 1.698 1.00 29.84 162 SER A C 1
ATOM 1114 O O . SER A 1 162 ? -5.402 23.608 0.879 1.00 23.88 162 SER A O 1
ATOM 1117 N N . LEU A 1 163 ? -3.598 22.605 1.762 1.00 35.39 163 LEU A N 1
ATOM 1118 C CA . LEU A 1 163 ? -3.647 21.501 0.830 1.00 27.84 163 LEU A CA 1
ATOM 1119 C C . LEU A 1 163 ? -4.707 20.495 1.286 1.00 34.12 163 LEU A C 1
ATOM 1120 O O . LEU A 1 163 ? -5.036 20.398 2.472 1.00 33.55 163 LEU A O 1
ATOM 1125 N N . ASN A 1 164 ? -5.268 19.776 0.325 1.00 36.23 164 ASN A N 1
ATOM 1126 C CA . ASN A 1 164 ? -6.267 18.758 0.607 1.00 33.53 164 ASN A CA 1
ATOM 1127 C C . ASN A 1 164 ? -5.484 17.446 0.596 1.00 38.63 164 ASN A C 1
ATOM 1128 O O . ASN A 1 164 ? -5.007 16.999 -0.453 1.00 34.52 164 ASN A O 1
ATOM 1133 N N . TRP A 1 165 ? -5.348 16.840 1.769 1.00 33.70 165 TRP A N 1
ATOM 1134 C CA . TRP A 1 165 ? -4.590 15.606 1.920 1.00 37.70 165 TRP A CA 1
ATOM 1135 C C . TRP A 1 165 ? -5.348 14.354 1.514 1.00 32.93 165 TRP A C 1
ATOM 1136 O O . TRP A 1 165 ? -6.110 13.797 2.299 1.00 37.12 165 TRP A O 1
ATOM 1147 N N . LEU A 1 166 ? -5.122 13.913 0.283 1.00 24.04 166 LEU A N 1
ATOM 1148 C CA . LEU A 1 166 ? -5.798 12.735 -0.235 1.00 19.43 166 LEU A CA 1
ATOM 1149 C C . LEU A 1 166 ? -5.277 11.441 0.427 1.00 26.09 166 LEU A C 1
ATOM 1150 O O . LEU A 1 166 ? -6.006 10.447 0.516 1.00 26.37 166 LEU A O 1
ATOM 1155 N N . ILE A 1 167 ? -4.030 11.470 0.904 1.00 22.90 167 ILE A N 1
ATOM 1156 C CA . ILE A 1 167 ? -3.399 10.343 1.592 1.00 22.83 167 ILE A CA 1
ATOM 1157 C C . ILE A 1 167 ? -2.442 10.858 2.676 1.00 22.81 167 ILE A C 1
ATOM 1158 O O . ILE A 1 167 ? -1.685 11.796 2.458 1.00 22.22 167 ILE A O 1
ATOM 1163 N N . ALA A 1 168 ? -2.478 10.238 3.843 1.00 19.76 168 ALA A N 1
ATOM 1164 C CA . ALA A 1 168 ? -1.608 10.644 4.932 1.00 25.88 168 ALA A CA 1
ATOM 1165 C C . ALA A 1 168 ? -1.464 9.392 5.757 1.00 24.10 168 ALA A C 1
ATOM 1166 O O . ALA A 1 168 ? -2.364 9.046 6.530 1.00 28.97 168 ALA A O 1
ATOM 1168 N N . ASN A 1 169 ? -0.347 8.694 5.555 1.00 23.56 169 ASN A N 1
ATOM 1169 C CA . ASN A 1 169 ? -0.082 7.436 6.254 1.00 25.52 169 ASN A CA 1
ATOM 1170 C C . ASN A 1 169 ? 1.149 7.446 7.140 1.00 24.96 169 ASN A C 1
ATOM 1171 O O . ASN A 1 169 ? 2.178 8.023 6.792 1.00 27.90 169 ASN A O 1
ATOM 1176 N N . ASN A 1 170 ? 1.026 6.778 8.278 1.00 27.94 170 ASN A N 1
ATOM 1177 C CA . ASN A 1 170 ? 2.122 6.603 9.224 1.00 27.02 170 ASN A CA 1
ATOM 1178 C C . ASN A 1 170 ? 2.339 5.091 9.161 1.00 25.05 170 ASN A C 1
ATOM 1179 O O . ASN A 1 170 ? 1.462 4.320 9.536 1.00 22.79 170 ASN A O 1
ATOM 1184 N N . LEU A 1 171 ? 3.489 4.663 8.659 1.00 18.05 171 LEU A N 1
ATOM 1185 C CA . LEU A 1 171 ? 3.740 3.241 8.536 1.00 21.88 171 LEU A CA 1
ATOM 1186 C C . LEU A 1 171 ? 4.920 2.779 9.354 1.00 28.07 171 LEU A C 1
ATOM 1187 O O . LEU A 1 171 ? 5.913 3.494 9.496 1.00 40.83 171 LEU A O 1
ATOM 1192 N N . GLU A 1 172 ? 4.805 1.579 9.902 1.00 29.16 172 GLU A N 1
ATOM 1193 C CA . GLU A 1 172 ? 5.893 0.987 10.661 1.00 32.83 172 GLU A CA 1
ATOM 1194 C C . GLU A 1 172 ? 5.933 -0.488 10.354 1.00 26.44 172 GLU A C 1
ATOM 1195 O O . GLU A 1 172 ? 4.919 -1.179 10.465 1.00 32.02 172 GLU A O 1
ATOM 1201 N N . ARG A 1 173 ? 7.101 -0.967 9.951 1.00 37.63 173 ARG A N 1
ATOM 1202 C CA . ARG A 1 173 ? 7.276 -2.385 9.657 1.00 41.70 173 ARG A CA 1
ATOM 1203 C C . ARG A 1 173 ? 8.571 -2.856 10.316 1.00 39.13 173 ARG A C 1
ATOM 1204 O O . ARG A 1 173 ? 9.571 -2.139 10.297 1.00 42.99 173 ARG A O 1
ATOM 1212 N N . ASN A 1 174 ? 8.538 -4.050 10.906 1.00 37.83 174 ASN A N 1
ATOM 1213 C CA . ASN A 1 174 ? 9.692 -4.624 11.606 1.00 47.62 174 ASN A CA 1
ATOM 1214 C C . ASN A 1 174 ? 9.679 -6.149 11.500 1.00 41.39 174 ASN A C 1
ATOM 1215 O O . ASN A 1 174 ? 9.570 -6.699 10.405 1.00 41.85 174 ASN A O 1
ATOM 1220 N N . LYS A 1 184 ? 12.796 -3.129 7.630 1.00 42.20 184 LYS A N 1
ATOM 1221 C CA . LYS A 1 184 ? 12.209 -2.535 8.826 1.00 49.89 184 LYS A CA 1
ATOM 1222 C C . LYS A 1 184 ? 12.423 -1.021 8.793 1.00 51.35 184 LYS A C 1
ATOM 1223 O O . LYS A 1 184 ? 13.541 -0.543 8.569 1.00 48.35 184 LYS A O 1
ATOM 1229 N N . ALA A 1 185 ? 11.352 -0.269 9.022 1.00 39.43 185 ALA A N 1
ATOM 1230 C CA . ALA A 1 185 ? 11.438 1.181 8.984 1.00 39.47 185 ALA A CA 1
ATOM 1231 C C . ALA A 1 185 ? 10.134 1.857 9.382 1.00 34.24 185 ALA A C 1
ATOM 1232 O O . ALA A 1 185 ? 9.071 1.235 9.359 1.00 38.79 185 ALA A O 1
ATOM 1234 N N . ALA A 1 186 ? 10.238 3.131 9.761 1.00 28.73 186 ALA A N 1
ATOM 1235 C CA . ALA A 1 186 ? 9.085 3.945 10.146 1.00 28.41 186 ALA A CA 1
ATOM 1236 C C . ALA A 1 186 ? 9.007 5.017 9.073 1.00 23.15 186 ALA A C 1
ATOM 1237 O O . ALA A 1 186 ? 9.937 5.797 8.901 1.00 19.07 186 ALA A O 1
ATOM 1239 N N . LEU A 1 187 ? 7.892 5.056 8.355 1.00 24.32 187 LEU A N 1
ATOM 1240 C CA . LEU A 1 187 ? 7.742 5.996 7.255 1.00 20.56 187 LEU A CA 1
ATOM 1241 C C . LEU A 1 187 ? 6.460 6.795 7.302 1.00 23.89 187 LEU A C 1
ATOM 1242 O O . LEU A 1 187 ? 5.468 6.383 7.913 1.00 20.37 187 LEU A O 1
ATOM 1247 N N . ILE A 1 188 ? 6.480 7.931 6.619 1.00 15.84 188 ILE A N 1
ATOM 1248 C CA . ILE A 1 188 ? 5.306 8.782 6.528 1.00 24.96 188 ILE A CA 1
ATOM 1249 C C . ILE A 1 188 ? 5.045 8.937 5.032 1.00 25.08 188 ILE A C 1
ATOM 1250 O O . ILE A 1 188 ? 5.984 9.050 4.245 1.00 18.63 188 ILE A O 1
ATOM 1255 N N . GLN A 1 189 ? 3.785 8.886 4.625 1.00 18.42 189 GLN A N 1
ATOM 1256 C CA . GLN A 1 189 ? 3.470 9.051 3.215 1.00 18.77 189 GLN A CA 1
ATOM 1257 C C . GLN A 1 189 ? 2.374 10.087 3.091 1.00 24.52 189 GLN A C 1
ATOM 1258 O O . GLN A 1 189 ? 1.365 10.014 3.785 1.00 29.04 189 GLN A O 1
ATOM 1264 N N . LEU A 1 190 ? 2.566 11.055 2.204 1.00 27.17 190 LEU A N 1
ATOM 1265 C CA . LEU A 1 190 ? 1.578 12.101 2.019 1.00 24.33 190 LEU A CA 1
ATOM 1266 C C . LEU A 1 190 ? 1.309 12.430 0.568 1.00 25.37 190 LEU A C 1
ATOM 1267 O O . LEU A 1 190 ? 2.232 12.508 -0.253 1.00 19.93 190 LEU A O 1
ATOM 1272 N N . LEU A 1 191 ? 0.038 12.652 0.266 1.00 23.59 191 LEU A N 1
ATOM 1273 C CA . LEU A 1 191 ? -0.371 13.086 -1.068 1.00 24.45 191 LEU A CA 1
ATOM 1274 C C . LEU A 1 191 ? -1.339 14.258 -0.829 1.00 23.21 191 LEU A C 1
ATOM 1275 O O . LEU A 1 191 ? -2.490 14.066 -0.426 1.00 24.81 191 LEU A O 1
ATOM 1280 N N . GLY A 1 192 ? -0.843 15.469 -1.050 1.00 24.90 192 GLY A N 1
ATOM 1281 C CA . GLY A 1 192 ? -1.649 16.660 -0.843 1.00 25.82 192 GLY A CA 1
ATOM 1282 C C . GLY A 1 192 ? -1.989 17.346 -2.153 1.00 28.20 192 GLY A C 1
ATOM 1283 O O . GLY A 1 192 ? -1.114 17.568 -2.985 1.00 24.27 192 GLY A O 1
ATOM 1284 N N . GLN A 1 193 ? -3.259 17.686 -2.332 1.00 17.73 193 GLN A N 1
ATOM 1285 C CA . GLN A 1 193 ? -3.707 18.336 -3.554 1.00 30.63 193 GLN A CA 1
ATOM 1286 C C . GLN A 1 193 ? -4.189 19.769 -3.315 1.00 29.62 193 GLN A C 1
ATOM 1287 O O . GLN A 1 193 ? -4.977 20.028 -2.402 1.00 34.20 193 GLN A O 1
ATOM 1293 N N . LYS A 1 194 ? -3.708 20.696 -4.137 1.00 31.98 194 LYS A N 1
ATOM 1294 C CA . LYS A 1 194 ? -4.091 22.094 -4.013 1.00 27.00 194 LYS A CA 1
ATOM 1295 C C . LYS A 1 194 ? -5.504 22.265 -4.559 1.00 33.98 194 LYS A C 1
ATOM 1296 O O . LYS A 1 194 ? -5.818 21.797 -5.659 1.00 29.27 194 LYS A O 1
ATOM 1302 N N . LEU A 1 195 ? -6.341 22.939 -3.774 1.00 30.77 195 LEU A N 1
ATOM 1303 C CA . LEU A 1 195 ? -7.738 23.169 -4.107 1.00 39.44 195 LEU A CA 1
ATOM 1304 C C . LEU A 1 195 ? -7.964 23.921 -5.418 1.00 40.96 195 LEU A C 1
ATOM 1305 O O . LEU A 1 195 ? -7.066 24.586 -5.940 1.00 35.52 195 LEU A O 1
ATOM 1310 N N . GLU A 1 196 ? -9.176 23.789 -5.950 1.00 40.39 196 GLU A N 1
ATOM 1311 C CA . GLU A 1 196 ? -9.563 24.458 -7.185 1.00 42.33 196 GLU A CA 1
ATOM 1312 C C . GLU A 1 196 ? -10.163 25.805 -6.798 1.00 38.97 196 GLU A C 1
ATOM 1313 O O . GLU A 1 196 ? -10.673 25.960 -5.685 1.00 41.52 196 GLU A O 1
ATOM 1319 N N . HIS A 1 197 ? -10.106 26.771 -7.712 1.00 46.92 197 HIS A N 1
ATOM 1320 C CA . HIS A 1 197 ? -10.653 28.112 -7.460 1.00 53.65 197 HIS A CA 1
ATOM 1321 C C . HIS A 1 197 ? -12.184 28.150 -7.551 1.00 53.90 197 HIS A C 1
ATOM 1322 O O . HIS A 1 197 ? -12.772 27.867 -8.598 1.00 53.89 197 HIS A O 1
ATOM 1329 N N . GLU B 1 16 ? -14.885 -9.551 -2.375 1.00 65.16 16 GLU B N 1
ATOM 1330 C CA . GLU B 1 16 ? -13.485 -10.060 -2.347 1.00 59.42 16 GLU B CA 1
ATOM 1331 C C . GLU B 1 16 ? -12.916 -10.025 -0.937 1.00 54.67 16 GLU B C 1
ATOM 1332 O O . GLU B 1 16 ? -13.391 -9.282 -0.074 1.00 52.33 16 GLU B O 1
ATOM 1338 N N . PRO B 1 17 ? -11.880 -10.836 -0.683 1.00 48.54 17 PRO B N 1
ATOM 1339 C CA . PRO B 1 17 ? -11.290 -10.839 0.656 1.00 45.36 17 PRO B CA 1
ATOM 1340 C C . PRO B 1 17 ? -10.571 -9.528 0.948 1.00 36.41 17 PRO B C 1
ATOM 1341 O O . PRO B 1 17 ? -10.185 -8.801 0.035 1.00 31.53 17 PRO B O 1
ATOM 1345 N N . ASN B 1 18 ? -10.399 -9.238 2.231 1.00 35.40 18 ASN B N 1
ATOM 1346 C CA . ASN B 1 18 ? -9.716 -8.032 2.674 1.00 38.87 18 ASN B CA 1
ATOM 1347 C C . ASN B 1 18 ? -8.325 -7.950 2.027 1.00 34.98 18 ASN B C 1
ATOM 1348 O O . ASN B 1 18 ? -7.580 -8.929 2.024 1.00 36.04 18 ASN B O 1
ATOM 1353 N N . ASP B 1 19 ? -7.996 -6.787 1.465 1.00 33.27 19 ASP B N 1
ATOM 1354 C CA . ASP B 1 19 ? -6.704 -6.563 0.803 1.00 37.92 19 ASP B CA 1
ATOM 1355 C C . ASP B 1 19 ? -5.504 -6.661 1.759 1.00 34.04 19 ASP B C 1
ATOM 1356 O O . ASP B 1 19 ? -4.424 -7.122 1.371 1.00 31.69 19 ASP B O 1
ATOM 1361 N N . PHE B 1 20 ? -5.671 -6.204 2.997 1.00 36.02 20 PHE B N 1
ATOM 1362 C CA . PHE B 1 20 ? -4.570 -6.282 3.953 1.00 34.70 20 PHE B CA 1
ATOM 1363 C C . PHE B 1 20 ? -4.309 -7.744 4.301 1.00 29.09 20 PHE B C 1
ATOM 1364 O O . PHE B 1 20 ? -3.155 -8.175 4.415 1.00 29.99 20 PHE B O 1
ATOM 1372 N N . LEU B 1 21 ? -5.385 -8.509 4.458 1.00 29.49 21 LEU B N 1
ATOM 1373 C CA . LEU B 1 21 ? -5.270 -9.928 4.787 1.00 31.90 21 LEU B CA 1
ATOM 1374 C C . LEU B 1 21 ? -4.574 -10.702 3.666 1.00 28.19 21 LEU B C 1
ATOM 1375 O O . LEU B 1 21 ? -3.761 -11.580 3.930 1.00 31.31 21 LEU B O 1
ATOM 1380 N N . VAL B 1 22 ? -4.888 -10.382 2.414 1.00 34.16 22 VAL B N 1
ATOM 1381 C CA . VAL B 1 22 ? -4.253 -11.087 1.310 1.00 34.91 22 VAL B CA 1
ATOM 1382 C C . VAL B 1 22 ? -2.784 -10.666 1.224 1.00 35.36 22 VAL B C 1
ATOM 1383 O O . VAL B 1 22 ? -1.932 -11.432 0.759 1.00 36.45 22 VAL B O 1
ATOM 1387 N N . SER B 1 23 ? -2.478 -9.461 1.704 1.00 25.15 23 SER B N 1
ATOM 1388 C CA . SER B 1 23 ? -1.105 -8.975 1.662 1.00 24.69 23 SER B CA 1
ATOM 1389 C C . SER B 1 23 ? -0.199 -9.572 2.736 1.00 25.10 23 SER B C 1
ATOM 1390 O O . SER B 1 23 ? 1.022 -9.583 2.578 1.00 30.56 23 SER B O 1
ATOM 1393 N N . VAL B 1 24 ? -0.766 -10.069 3.828 1.00 25.32 24 VAL B N 1
ATOM 1394 C CA . VAL B 1 24 ? 0.087 -10.631 4.872 1.00 27.90 24 VAL B CA 1
ATOM 1395 C C . VAL B 1 24 ? -0.117 -12.120 5.070 1.00 34.00 24 VAL B C 1
ATOM 1396 O O . VAL B 1 24 ? 0.481 -12.718 5.968 1.00 27.81 24 VAL B O 1
ATOM 1400 N N . ALA B 1 25 ? -0.950 -12.716 4.224 1.00 27.15 25 ALA B N 1
ATOM 1401 C CA . ALA B 1 25 ? -1.217 -14.145 4.318 1.00 34.25 25 ALA B CA 1
ATOM 1402 C C . ALA B 1 25 ? 0.071 -14.972 4.349 1.00 31.73 25 ALA B C 1
ATOM 1403 O O . ALA B 1 25 ? 0.141 -15.977 5.049 1.00 30.43 25 ALA B O 1
ATOM 1405 N N . ASN B 1 26 ? 1.086 -14.543 3.600 1.00 32.13 26 ASN B N 1
ATOM 1406 C CA . ASN B 1 26 ? 2.350 -15.265 3.537 1.00 31.39 26 ASN B CA 1
ATOM 1407 C C . ASN B 1 26 ? 3.094 -15.315 4.854 1.00 39.58 26 ASN B C 1
ATOM 1408 O O . ASN B 1 26 ? 4.081 -16.042 4.979 1.00 39.12 26 ASN B O 1
ATOM 1413 N N . GLN B 1 27 ? 2.627 -14.545 5.831 1.00 38.29 27 GLN B N 1
ATOM 1414 C CA . GLN B 1 27 ? 3.267 -14.477 7.140 1.00 34.10 27 GLN B CA 1
ATOM 1415 C C . GLN B 1 27 ? 2.703 -15.453 8.153 1.00 40.45 27 GLN B C 1
ATOM 1416 O O . GLN B 1 27 ? 3.284 -15.635 9.221 1.00 41.57 27 GLN B O 1
ATOM 1422 N N . ILE B 1 28 ? 1.572 -16.071 7.821 1.00 40.34 28 ILE B N 1
ATOM 1423 C CA . ILE B 1 28 ? 0.909 -17.030 8.712 1.00 40.70 28 ILE B CA 1
ATOM 1424 C C . ILE B 1 28 ? 1.389 -18.467 8.476 1.00 39.13 28 ILE B C 1
ATOM 1425 O O . ILE B 1 28 ? 1.198 -19.013 7.386 1.00 39.12 28 ILE B O 1
ATOM 1430 N N . PRO B 1 29 ? 2.016 -19.095 9.489 1.00 35.29 29 PRO B N 1
ATOM 1431 C CA . PRO B 1 29 ? 2.506 -20.472 9.364 1.00 29.04 29 PRO B CA 1
ATOM 1432 C C . PRO B 1 29 ? 1.323 -21.403 9.124 1.00 38.17 29 PRO B C 1
ATOM 1433 O O . PRO B 1 29 ? 0.249 -21.200 9.698 1.00 45.88 29 PRO B O 1
ATOM 1437 N N . GLN B 1 30 ? 1.510 -22.418 8.284 1.00 34.23 30 GLN B N 1
ATOM 1438 C CA . GLN B 1 30 ? 0.424 -23.347 7.985 1.00 39.04 30 GLN B CA 1
ATOM 1439 C C . GLN B 1 30 ? -0.121 -23.867 9.310 1.00 33.44 30 GLN B C 1
ATOM 1440 O O . GLN B 1 30 ? 0.635 -24.114 10.247 1.00 34.29 30 GLN B O 1
ATOM 1446 N N . GLY B 1 31 ? -1.439 -24.004 9.384 1.00 35.54 31 GLY B N 1
ATOM 1447 C CA . GLY B 1 31 ? -2.065 -24.484 10.598 1.00 33.61 31 GLY B CA 1
ATOM 1448 C C . GLY B 1 31 ? -3.482 -23.968 10.724 1.00 31.71 31 GLY B C 1
ATOM 1449 O O . GLY B 1 31 ? -4.117 -23.630 9.721 1.00 26.34 31 GLY B O 1
ATOM 1450 N N . LYS B 1 32 ? -3.972 -23.900 11.960 1.00 27.82 32 LYS B N 1
ATOM 1451 C CA . LYS B 1 32 ? -5.329 -23.439 12.243 1.00 29.76 32 LYS B CA 1
ATOM 1452 C C . LYS B 1 32 ? -5.404 -21.920 12.360 1.00 28.62 32 LYS B C 1
ATOM 1453 O O . LYS B 1 32 ? -4.635 -21.311 13.091 1.00 39.10 32 LYS B O 1
ATOM 1459 N N . ILE B 1 33 ? -6.336 -21.322 11.626 1.00 34.25 33 ILE B N 1
ATOM 1460 C CA . ILE B 1 33 ? -6.564 -19.876 11.635 1.00 31.69 33 ILE B CA 1
ATOM 1461 C C . ILE B 1 33 ? -7.998 -19.634 12.142 1.00 38.08 33 ILE B C 1
ATOM 1462 O O . ILE B 1 33 ? -8.951 -20.279 11.689 1.00 22.43 33 ILE B O 1
ATOM 1467 N N . LEU B 1 34 ? -8.136 -18.707 13.086 1.00 37.06 34 LEU B N 1
ATOM 1468 C CA . LEU B 1 34 ? -9.433 -18.366 13.661 1.00 34.30 34 LEU B CA 1
ATOM 1469 C C . LEU B 1 34 ? -9.845 -16.955 13.243 1.00 34.53 34 LEU B C 1
ATOM 1470 O O . LEU B 1 34 ? -9.136 -15.991 13.531 1.00 31.70 34 LEU B O 1
ATOM 1475 N N . CYS B 1 35 ? -10.991 -16.845 12.570 1.00 33.32 35 CYS B N 1
ATOM 1476 C CA . CYS B 1 35 ? -11.512 -15.563 12.107 1.00 37.58 35 CYS B CA 1
ATOM 1477 C C . CYS B 1 35 ? -12.617 -15.056 13.025 1.00 43.11 35 CYS B C 1
ATOM 1478 O O . CYS B 1 35 ? -13.685 -15.667 13.127 1.00 44.57 35 CYS B O 1
ATOM 1481 N N . LEU B 1 36 ? -12.359 -13.928 13.680 1.00 37.06 36 LEU B N 1
ATOM 1482 C CA . LEU B 1 36 ? -13.314 -13.338 14.614 1.00 41.94 36 LEU B CA 1
ATOM 1483 C C . LEU B 1 36 ? -14.410 -12.568 13.888 1.00 42.83 36 LEU B C 1
ATOM 1484 O O . LEU B 1 36 ? -14.128 -11.717 13.044 1.00 43.99 36 LEU B O 1
ATOM 1489 N N . ALA B 1 37 ? -15.661 -12.875 14.219 1.00 43.26 37 ALA B N 1
ATOM 1490 C CA . ALA B 1 37 ? -16.796 -12.209 13.588 1.00 50.75 37 ALA B CA 1
ATOM 1491 C C . ALA B 1 37 ? -16.521 -11.998 12.099 1.00 53.36 37 ALA B C 1
ATOM 1492 O O . ALA B 1 37 ? -16.620 -10.876 11.603 1.00 59.39 37 ALA B O 1
ATOM 1494 N N . GLU B 1 38 ? -16.174 -13.066 11.382 1.00 60.34 38 GLU B N 1
ATOM 1495 C CA . GLU B 1 38 ? -15.878 -12.928 9.956 1.00 64.53 38 GLU B CA 1
ATOM 1496 C C . GLU B 1 38 ? -17.123 -12.957 9.072 1.00 62.33 38 GLU B C 1
ATOM 1497 O O . GLU B 1 38 ? -17.027 -12.756 7.862 1.00 66.49 38 GLU B O 1
ATOM 1503 N N . GLY B 1 39 ? -18.280 -13.205 9.684 1.00 61.51 39 GLY B N 1
ATOM 1504 C CA . GLY B 1 39 ? -19.548 -13.240 8.961 1.00 65.50 39 GLY B CA 1
ATOM 1505 C C . GLY B 1 39 ? -19.527 -13.783 7.540 1.00 67.07 39 GLY B C 1
ATOM 1506 O O . GLY B 1 39 ? -19.737 -14.977 7.321 1.00 72.56 39 GLY B O 1
ATOM 1507 N N . GLU B 1 40 ? -19.289 -12.897 6.576 1.00 65.18 40 GLU B N 1
ATOM 1508 C CA . GLU B 1 40 ? -19.227 -13.257 5.160 1.00 70.55 40 GLU B CA 1
ATOM 1509 C C . GLU B 1 40 ? -18.744 -14.683 4.910 1.00 72.35 40 GLU B C 1
ATOM 1510 O O . GLU B 1 40 ? -19.538 -15.617 4.797 1.00 71.83 40 GLU B O 1
ATOM 1516 N N . GLY B 1 41 ? -17.426 -14.829 4.827 1.00 68.68 41 GLY B N 1
ATOM 1517 C CA . GLY B 1 41 ? -16.820 -16.115 4.565 1.00 57.62 41 GLY B CA 1
ATOM 1518 C C . GLY B 1 41 ? -15.830 -15.935 3.435 1.00 52.64 41 GLY B C 1
ATOM 1519 O O . GLY B 1 41 ? -15.189 -16.885 2.997 1.00 43.56 41 GLY B O 1
ATOM 1520 N N . ARG B 1 42 ? -15.699 -14.699 2.962 1.00 52.81 42 ARG B N 1
ATOM 1521 C CA . ARG B 1 42 ? -14.782 -14.399 1.867 1.00 50.33 42 ARG B CA 1
ATOM 1522 C C . ARG B 1 42 ? -13.321 -14.476 2.324 1.00 42.24 42 ARG B C 1
ATOM 1523 O O . ARG B 1 42 ? -12.465 -14.903 1.558 1.00 49.41 42 ARG B O 1
ATOM 1531 N N . ASN B 1 43 ? -13.041 -14.072 3.565 1.00 35.64 43 ASN B N 1
ATOM 1532 C CA . ASN B 1 43 ? -11.678 -14.116 4.105 1.00 36.12 43 ASN B CA 1
ATOM 1533 C C . ASN B 1 43 ? -11.324 -15.536 4.522 1.00 37.95 43 ASN B C 1
ATOM 1534 O O . ASN B 1 43 ? -10.205 -16.007 4.296 1.00 38.23 43 ASN B O 1
ATOM 1539 N N . ALA B 1 44 ? -12.285 -16.214 5.142 1.00 41.62 44 ALA B N 1
ATOM 1540 C CA . ALA B 1 44 ? -12.091 -17.587 5.598 1.00 42.61 44 ALA B CA 1
ATOM 1541 C C . ALA B 1 44 ? -11.832 -18.530 4.416 1.00 45.24 44 ALA B C 1
ATOM 1542 O O . ALA B 1 44 ? -10.884 -19.322 4.446 1.00 41.31 44 ALA B O 1
ATOM 1544 N N . CYS B 1 45 ? -12.668 -18.424 3.378 1.00 42.64 45 CYS B N 1
ATOM 1545 C CA . CYS B 1 45 ? -12.545 -19.250 2.177 1.00 37.92 45 CYS B CA 1
ATOM 1546 C C . CYS B 1 45 ? -11.282 -18.890 1.420 1.00 40.76 45 CYS B C 1
ATOM 1547 O O . CYS B 1 45 ? -10.662 -19.743 0.779 1.00 43.17 45 CYS B O 1
ATOM 1550 N N . PHE B 1 46 ? -10.919 -17.613 1.470 1.00 37.53 46 PHE B N 1
ATOM 1551 C CA . PHE B 1 46 ? -9.706 -17.148 0.810 1.00 33.28 46 PHE B CA 1
ATOM 1552 C C . PHE B 1 46 ? -8.486 -17.815 1.442 1.00 30.55 46 PHE B C 1
ATOM 1553 O O . PHE B 1 46 ? -7.581 -18.256 0.740 1.00 36.71 46 PHE B O 1
ATOM 1561 N N . LEU B 1 47 ? -8.461 -17.855 2.771 1.00 24.40 47 LEU B N 1
ATOM 1562 C CA . LEU B 1 47 ? -7.353 -18.449 3.505 1.00 33.65 47 LEU B CA 1
ATOM 1563 C C . LEU B 1 47 ? -7.348 -19.961 3.305 1.00 39.49 47 LEU B C 1
ATOM 1564 O O . LEU B 1 47 ? -6.298 -20.563 3.059 1.00 35.11 47 LEU B O 1
ATOM 1569 N N . ALA B 1 48 ? -8.529 -20.565 3.397 1.00 36.19 48 ALA B N 1
ATOM 1570 C CA . ALA B 1 48 ? -8.673 -22.000 3.212 1.00 37.35 48 ALA B CA 1
ATOM 1571 C C . ALA B 1 48 ? -8.174 -22.388 1.826 1.00 34.58 48 ALA B C 1
ATOM 1572 O O . ALA B 1 48 ? -7.674 -23.497 1.629 1.00 31.86 48 ALA B O 1
ATOM 1574 N N . SER B 1 49 ? -8.284 -21.482 0.858 1.00 32.27 49 SER B N 1
ATOM 1575 C CA . SER B 1 49 ? -7.802 -21.812 -0.490 1.00 33.14 49 SER B CA 1
ATOM 1576 C C . SER B 1 49 ? -6.269 -21.833 -0.538 1.00 26.67 49 SER B C 1
ATOM 1577 O O . SER B 1 49 ? -5.689 -22.320 -1.504 1.00 28.67 49 SER B O 1
ATOM 1580 N N . LEU B 1 50 ? -5.630 -21.295 0.505 1.00 35.45 50 LEU B N 1
ATOM 1581 C CA . LEU B 1 50 ? -4.164 -21.249 0.615 1.00 32.89 50 LEU B CA 1
ATOM 1582 C C . LEU B 1 50 ? -3.586 -22.462 1.348 1.00 37.74 50 LEU B C 1
ATOM 1583 O O . LEU B 1 50 ? -2.366 -22.623 1.421 1.00 40.26 50 LEU B O 1
ATOM 1588 N N . GLY B 1 51 ? -4.463 -23.288 1.916 1.00 35.55 51 GLY B N 1
ATOM 1589 C CA . GLY B 1 51 ? -4.019 -24.477 2.621 1.00 35.93 51 GLY B CA 1
ATOM 1590 C C . GLY B 1 51 ? -4.168 -24.447 4.133 1.00 40.60 51 GLY B C 1
ATOM 1591 O O . GLY B 1 51 ? -3.675 -25.347 4.807 1.00 38.67 51 GLY B O 1
ATOM 1592 N N . TYR B 1 52 ? -4.847 -23.430 4.664 1.00 35.93 52 TYR B N 1
ATOM 1593 C CA . TYR B 1 52 ? -5.050 -23.291 6.109 1.00 38.15 52 TYR B CA 1
ATOM 1594 C C . TYR B 1 52 ? -6.320 -24.003 6.599 1.00 33.05 52 TYR B C 1
ATOM 1595 O O . TYR B 1 52 ? -7.223 -24.283 5.815 1.00 30.17 52 TYR B O 1
ATOM 1604 N N . GLU B 1 53 ? -6.374 -24.281 7.900 1.00 28.58 53 GLU B N 1
ATOM 1605 C CA . GLU B 1 53 ? -7.533 -24.930 8.523 1.00 40.62 53 GLU B CA 1
ATOM 1606 C C . GLU B 1 53 ? -8.272 -23.834 9.291 1.00 34.10 53 GLU B C 1
ATOM 1607 O O . GLU B 1 53 ? -8.011 -23.589 10.471 1.00 39.60 53 GLU B O 1
ATOM 1613 N N . VAL B 1 54 ? -9.208 -23.189 8.611 1.00 32.82 54 VAL B N 1
ATOM 1614 C CA . VAL B 1 54 ? -9.930 -22.060 9.177 1.00 41.73 54 VAL B CA 1
ATOM 1615 C C . VAL B 1 54 ? -11.235 -22.284 9.937 1.00 40.49 54 VAL B C 1
ATOM 1616 O O . VAL B 1 54 ? -12.078 -23.089 9.554 1.00 33.71 54 VAL B O 1
ATOM 1620 N N . THR B 1 55 ? -11.394 -21.545 11.027 1.00 43.28 55 THR B N 1
ATOM 1621 C CA . THR B 1 55 ? -12.612 -21.617 11.812 1.00 41.91 55 THR B CA 1
ATOM 1622 C C . THR B 1 55 ? -13.240 -20.218 11.800 1.00 47.33 55 THR B C 1
ATOM 1623 O O . THR B 1 55 ? -12.729 -19.277 12.419 1.00 44.59 55 THR B O 1
ATOM 1627 N N . ALA B 1 56 ? -14.332 -20.083 11.053 1.00 45.88 56 ALA B N 1
ATOM 1628 C CA . ALA B 1 56 ? -15.037 -18.810 10.946 1.00 45.55 56 ALA B CA 1
ATOM 1629 C C . ALA B 1 56 ? -16.025 -18.688 12.097 1.00 44.61 56 ALA B C 1
ATOM 1630 O O . ALA B 1 56 ? -16.975 -19.465 12.188 1.00 55.62 56 ALA B O 1
ATOM 1632 N N . VAL B 1 57 ? -15.791 -17.720 12.977 1.00 45.81 57 VAL B N 1
ATOM 1633 C CA . VAL B 1 57 ? -16.662 -17.496 14.128 1.00 46.21 57 VAL B CA 1
ATOM 1634 C C . VAL B 1 57 ? -17.492 -16.237 13.945 1.00 51.25 57 VAL B C 1
ATOM 1635 O O . VAL B 1 57 ? -16.951 -15.143 13.800 1.00 44.92 57 VAL B O 1
ATOM 1639 N N . ASP B 1 58 ? -18.810 -16.397 13.954 1.00 58.04 58 ASP B N 1
ATOM 1640 C CA . ASP B 1 58 ? -19.706 -15.265 13.792 1.00 67.03 58 ASP B CA 1
ATOM 1641 C C . ASP B 1 58 ? -20.990 -15.545 14.558 1.00 69.31 58 ASP B C 1
ATOM 1642 O O . ASP B 1 58 ? -21.295 -16.700 14.860 1.00 74.17 58 ASP B O 1
ATOM 1647 N N . GLN B 1 59 ? -21.739 -14.492 14.871 1.00 70.26 59 GLN B N 1
ATOM 1648 C CA . GLN B 1 59 ? -22.974 -14.631 15.636 1.00 70.20 59 GLN B CA 1
ATOM 1649 C C . GLN B 1 59 ? -24.248 -14.862 14.820 1.00 71.44 59 GLN B C 1
ATOM 1650 O O . GLN B 1 59 ? -25.196 -15.472 15.317 1.00 73.23 59 GLN B O 1
ATOM 1656 N N . SER B 1 60 ? -24.276 -14.395 13.573 1.00 65.56 60 SER B N 1
ATOM 1657 C CA . SER B 1 60 ? -25.460 -14.575 12.735 1.00 65.89 60 SER B CA 1
ATOM 1658 C C . SER B 1 60 ? -2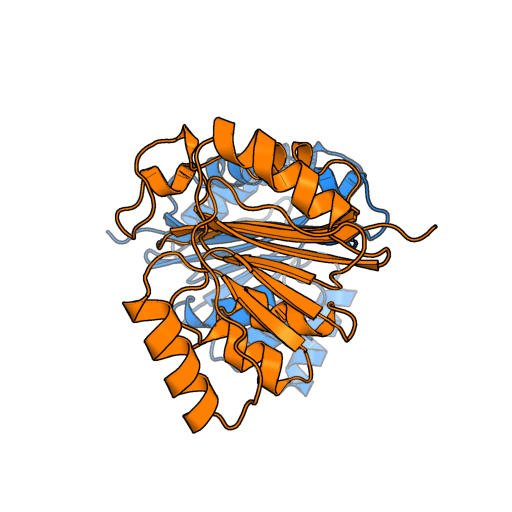5.451 -15.907 11.990 1.00 71.11 60 SER B C 1
ATOM 1659 O O . SER B 1 60 ? -24.583 -16.159 11.149 1.00 65.11 60 SER B O 1
ATOM 1662 N N . SER B 1 61 ? -26.428 -16.756 12.297 1.00 74.28 61 SER B N 1
ATOM 1663 C CA . SER B 1 61 ? -26.533 -18.060 11.651 1.00 70.13 61 SER B CA 1
ATOM 1664 C C . SER B 1 61 ? -26.787 -17.883 10.158 1.00 66.24 61 SER B C 1
ATOM 1665 O O . SER B 1 61 ? -26.539 -18.788 9.364 1.00 67.52 61 SER B O 1
ATOM 1668 N N . VAL B 1 62 ? -27.277 -16.708 9.779 1.00 67.98 62 VAL B N 1
ATOM 1669 C CA . VAL B 1 62 ? -27.539 -16.413 8.375 1.00 68.69 62 VAL B CA 1
ATOM 1670 C C . VAL B 1 62 ? -26.210 -16.189 7.642 1.00 67.63 62 VAL B C 1
ATOM 1671 O O . VAL B 1 62 ? -26.076 -16.516 6.462 1.00 68.36 62 VAL B O 1
ATOM 1675 N N . GLY B 1 63 ? -25.229 -15.635 8.353 1.00 66.67 63 GLY B N 1
ATOM 1676 C CA . GLY B 1 63 ? -23.925 -15.389 7.758 1.00 58.42 63 GLY B CA 1
ATOM 1677 C C . GLY B 1 63 ? -23.093 -16.660 7.720 1.00 58.67 63 GLY B C 1
ATOM 1678 O O . GLY B 1 63 ? -22.506 -16.998 6.695 1.00 54.52 63 GLY B O 1
ATOM 1679 N N . LEU B 1 64 ? -23.041 -17.365 8.846 1.00 52.44 64 LEU B N 1
ATOM 1680 C CA . LEU B 1 64 ? -22.292 -18.605 8.933 1.00 53.86 64 LEU B CA 1
ATOM 1681 C C . LEU B 1 64 ? -22.823 -19.607 7.920 1.00 62.49 64 LEU B C 1
ATOM 1682 O O . LEU B 1 64 ? -22.070 -20.416 7.376 1.00 70.95 64 LEU B O 1
ATOM 1687 N N . ALA B 1 65 ? -24.126 -19.551 7.665 1.00 61.84 65 ALA B N 1
ATOM 1688 C CA . ALA B 1 65 ? -24.759 -20.456 6.715 1.00 56.59 65 ALA B CA 1
ATOM 1689 C C . ALA B 1 65 ? -24.329 -20.101 5.299 1.00 53.15 65 ALA B C 1
ATOM 1690 O O . ALA B 1 65 ? -24.160 -20.981 4.453 1.00 56.70 65 ALA B O 1
ATOM 1692 N N . LYS B 1 66 ? -24.149 -18.809 5.047 1.00 48.72 66 LYS B N 1
ATOM 1693 C CA . LYS B 1 66 ? -23.738 -18.334 3.730 1.00 54.07 66 LYS B CA 1
ATOM 1694 C C . LYS B 1 66 ? -22.231 -18.548 3.542 1.00 57.45 66 LYS B C 1
ATOM 1695 O O . LYS B 1 66 ? -21.729 -18.593 2.412 1.00 44.14 66 LYS B O 1
ATOM 1701 N N . ALA B 1 67 ? -21.524 -18.672 4.665 1.00 49.53 67 ALA B N 1
ATOM 1702 C CA . ALA B 1 67 ? -20.083 -18.892 4.666 1.00 46.34 67 ALA B CA 1
ATOM 1703 C C . ALA B 1 67 ? -19.812 -20.319 4.185 1.00 50.32 67 ALA B C 1
ATOM 1704 O O . ALA B 1 67 ? -18.884 -20.564 3.412 1.00 41.79 67 ALA B O 1
ATOM 1706 N N . LYS B 1 68 ? -20.641 -21.251 4.652 1.00 48.37 68 LYS B N 1
ATOM 1707 C CA . LYS B 1 68 ? -20.536 -22.655 4.275 1.00 51.63 68 LYS B CA 1
ATOM 1708 C C . LYS B 1 68 ? -20.798 -22.795 2.778 1.00 49.51 68 LYS B C 1
ATOM 1709 O O . LYS B 1 68 ? -20.066 -23.490 2.070 1.00 47.32 68 LYS B O 1
ATOM 1715 N N . GLN B 1 69 ? -21.839 -22.121 2.298 1.00 50.22 69 GLN B N 1
ATOM 1716 C CA . GLN B 1 69 ? -22.183 -22.173 0.883 1.00 52.47 69 GLN B CA 1
ATOM 1717 C C . GLN B 1 69 ? -21.074 -21.636 -0.011 1.00 49.41 69 GLN B C 1
ATOM 1718 O O . GLN B 1 69 ? -20.808 -22.190 -1.080 1.00 51.31 69 GLN B O 1
ATOM 1724 N N . LEU B 1 70 ? -20.431 -20.554 0.416 1.00 44.82 70 LEU B N 1
ATOM 1725 C CA . LEU B 1 70 ? -19.346 -19.982 -0.368 1.00 46.39 70 LEU B CA 1
ATOM 1726 C C . LEU B 1 70 ? -18.193 -20.987 -0.407 1.00 39.23 70 LEU B C 1
ATOM 1727 O O . LEU B 1 70 ? -17.523 -21.144 -1.429 1.00 37.70 70 LEU B O 1
ATOM 1732 N N . ALA B 1 71 ? -17.979 -21.676 0.711 1.00 38.34 71 ALA B N 1
ATOM 1733 C CA . ALA B 1 71 ? -16.922 -22.681 0.800 1.00 44.47 71 ALA B CA 1
ATOM 1734 C C . ALA B 1 71 ? -17.209 -23.811 -0.187 1.00 49.32 71 ALA B C 1
ATOM 1735 O O . ALA B 1 71 ? -16.316 -24.248 -0.921 1.00 51.93 71 ALA B O 1
ATOM 1737 N N . GLN B 1 72 ? -18.458 -24.274 -0.210 1.00 50.52 72 GLN B N 1
ATOM 1738 C CA . GLN B 1 72 ? -18.859 -25.344 -1.122 1.00 45.49 72 GLN B CA 1
ATOM 1739 C C . GLN B 1 72 ? -18.649 -24.979 -2.581 1.00 38.87 72 GLN B C 1
ATOM 1740 O O . GLN B 1 72 ? -18.351 -25.847 -3.408 1.00 44.26 72 GLN B O 1
ATOM 1746 N N . GLU B 1 73 ? -18.808 -23.695 -2.889 1.00 33.41 73 GLU B N 1
ATOM 1747 C CA . GLU B 1 73 ? -18.646 -23.193 -4.254 1.00 41.23 73 GLU B CA 1
ATOM 1748 C C . GLU B 1 73 ? -17.184 -22.948 -4.595 1.00 42.23 73 GLU B C 1
ATOM 1749 O O . GLU B 1 73 ? -16.757 -23.191 -5.722 1.00 42.62 73 GLU B O 1
ATOM 1755 N N . LYS B 1 74 ? -16.422 -22.457 -3.619 1.00 54.07 74 LYS B N 1
ATOM 1756 C CA . LYS B 1 74 ? -15.002 -22.178 -3.827 1.00 59.25 74 LYS B CA 1
ATOM 1757 C C . LYS B 1 74 ? -14.170 -23.462 -3.736 1.00 57.90 74 LYS B C 1
ATOM 1758 O O . LYS B 1 74 ? -12.976 -23.464 -4.032 1.00 58.06 74 LYS B O 1
ATOM 1764 N N . GLY B 1 75 ? -14.811 -24.554 -3.328 1.00 54.67 75 GLY B N 1
ATOM 1765 C CA . GLY B 1 75 ? -14.114 -25.824 -3.237 1.00 46.73 75 GLY B CA 1
ATOM 1766 C C . GLY B 1 75 ? -13.167 -25.969 -2.062 1.00 43.47 75 GLY B C 1
ATOM 1767 O O . GLY B 1 75 ? -12.104 -26.583 -2.190 1.00 44.18 75 GLY B O 1
ATOM 1768 N N . VAL B 1 76 ? -13.545 -25.403 -0.922 1.00 39.74 76 VAL B N 1
ATOM 1769 C CA . VAL B 1 76 ? -12.732 -25.491 0.282 1.00 44.43 76 VAL B CA 1
ATOM 1770 C C . VAL B 1 76 ? -13.524 -26.201 1.375 1.00 47.64 76 VAL B C 1
ATOM 1771 O O . VAL B 1 76 ? -14.655 -25.822 1.684 1.00 43.95 76 VAL B O 1
ATOM 1775 N N . LYS B 1 77 ? -12.934 -27.259 1.931 1.00 59.68 77 LYS B N 1
ATOM 1776 C CA . LYS B 1 77 ? -13.578 -28.051 2.984 1.00 62.14 77 LYS B CA 1
ATOM 1777 C C . LYS B 1 77 ? -13.239 -27.438 4.335 1.00 62.94 77 LYS B C 1
ATOM 1778 O O . LYS B 1 77 ? -13.023 -28.152 5.315 1.00 63.38 77 LYS B O 1
ATOM 1784 N N . ILE B 1 78 ? -13.189 -26.109 4.381 1.00 54.03 78 ILE B N 1
ATOM 1785 C CA . ILE B 1 78 ? -12.859 -25.415 5.618 1.00 60.12 78 ILE B CA 1
ATOM 1786 C C . ILE B 1 78 ? -13.787 -24.240 5.921 1.00 64.21 78 ILE B C 1
ATOM 1787 O O . ILE B 1 78 ? -13.758 -23.206 5.248 1.00 67.78 78 ILE B O 1
ATOM 1792 N N . THR B 1 79 ? -14.615 -24.414 6.945 1.00 62.22 79 THR B N 1
ATOM 1793 C CA . THR B 1 79 ? -15.552 -23.377 7.360 1.00 68.75 79 THR B CA 1
ATOM 1794 C C . THR B 1 79 ? -16.216 -23.750 8.680 1.00 72.45 79 THR B C 1
ATOM 1795 O O . THR B 1 79 ? -17.434 -23.612 8.849 1.00 75.34 79 THR B O 1
ATOM 1799 N N . THR B 1 80 ? -15.410 -24.236 9.616 1.00 64.45 80 THR B N 1
ATOM 1800 C CA . THR B 1 80 ? -15.933 -24.597 10.918 1.00 60.43 80 THR B CA 1
ATOM 1801 C C . THR B 1 80 ? -16.591 -23.352 11.508 1.00 59.50 80 THR B C 1
ATOM 1802 O O . THR B 1 80 ? -15.908 -22.457 12.003 1.00 62.86 80 THR B O 1
ATOM 1806 N N . VAL B 1 81 ? -17.920 -23.298 11.434 1.00 61.08 81 VAL B N 1
ATOM 1807 C CA . VAL B 1 81 ? -18.698 -22.169 11.943 1.00 58.53 81 VAL B CA 1
ATOM 1808 C C . VAL B 1 81 ? -18.689 -22.098 13.476 1.00 59.46 81 VAL B C 1
ATOM 1809 O O . VAL B 1 81 ? -18.112 -22.962 14.131 1.00 59.89 81 VAL B O 1
ATOM 1813 N N . GLN B 1 82 ? -19.322 -21.072 14.046 1.00 67.25 82 GLN B N 1
ATOM 1814 C CA . GLN B 1 82 ? -19.347 -20.920 15.502 1.00 70.74 82 GLN B CA 1
ATOM 1815 C C . GLN B 1 82 ? -20.548 -20.125 16.023 1.00 76.95 82 GLN B C 1
ATOM 1816 O O . GLN B 1 82 ? -21.635 -20.158 15.442 1.00 75.04 82 GLN B O 1
ATOM 1822 N N . SER B 1 83 ? -20.327 -19.407 17.126 1.00 84.12 83 SER B N 1
ATOM 1823 C CA . SER B 1 83 ? -21.353 -18.590 17.780 1.00 81.05 83 SER B CA 1
ATOM 1824 C C . SER B 1 83 ? -20.906 -17.127 17.913 1.00 83.64 83 SER B C 1
ATOM 1825 O O . SER B 1 83 ? -20.231 -16.595 17.031 1.00 85.80 83 SER B O 1
ATOM 1828 N N . ASN B 1 84 ? -21.282 -16.479 19.015 1.00 82.22 84 ASN B N 1
ATOM 1829 C CA . ASN B 1 84 ? -20.911 -15.084 19.245 1.00 81.49 84 ASN B CA 1
ATOM 1830 C C . ASN B 1 84 ? -19.564 -15.019 19.963 1.00 84.03 84 ASN B C 1
ATOM 1831 O O . ASN B 1 84 ? -18.979 -16.056 20.288 1.00 83.75 84 ASN B O 1
ATOM 1836 N N . LEU B 1 85 ? -19.085 -13.799 20.213 1.00 84.54 85 LEU B N 1
ATOM 1837 C CA . LEU B 1 85 ? -17.792 -13.577 20.870 1.00 79.43 85 LEU B CA 1
ATOM 1838 C C . LEU B 1 85 ? -17.857 -13.258 22.360 1.00 79.27 85 LEU B C 1
ATOM 1839 O O . LEU B 1 85 ? -16.892 -13.488 23.093 1.00 75.15 85 LEU B O 1
ATOM 1844 N N . ALA B 1 86 ? -18.987 -12.717 22.801 1.00 85.65 86 ALA B N 1
ATOM 1845 C CA . ALA B 1 86 ? -19.179 -12.354 24.205 1.00 87.22 86 ALA B CA 1
ATOM 1846 C C . ALA B 1 86 ? -18.584 -13.381 25.175 1.00 88.66 86 ALA B C 1
ATOM 1847 O O . ALA B 1 86 ? -17.615 -13.096 25.882 1.00 84.76 86 ALA B O 1
ATOM 1849 N N . ASP B 1 87 ? -19.173 -14.572 25.207 1.00 88.78 87 ASP B N 1
ATOM 1850 C CA . ASP B 1 87 ? -18.703 -15.632 26.089 1.00 89.08 87 ASP B CA 1
ATOM 1851 C C . ASP B 1 87 ? -17.938 -16.667 25.275 1.00 85.87 87 ASP B C 1
ATOM 1852 O O . ASP B 1 87 ? -18.249 -17.857 25.314 1.00 85.46 87 ASP B O 1
ATOM 1857 N N . PHE B 1 88 ? -16.939 -16.208 24.533 1.00 83.93 88 PHE B N 1
ATOM 1858 C CA . PHE B 1 88 ? -16.140 -17.105 23.710 1.00 83.15 88 PHE B CA 1
ATOM 1859 C C . PHE B 1 88 ? -14.714 -17.175 24.233 1.00 80.41 88 PHE B C 1
ATOM 1860 O O . PHE B 1 88 ? -14.133 -16.160 24.623 1.00 80.69 88 PHE B O 1
ATOM 1868 N N . ASP B 1 89 ? -14.159 -18.382 24.246 1.00 74.34 89 ASP B N 1
ATOM 1869 C CA . ASP B 1 89 ? -12.792 -18.583 24.702 1.00 71.60 89 ASP B CA 1
ATOM 1870 C C . ASP B 1 89 ? -12.063 -19.539 23.764 1.00 61.31 89 ASP B C 1
ATOM 1871 O O . ASP B 1 89 ? -12.657 -20.472 23.227 1.00 57.76 89 ASP B O 1
ATOM 1876 N N . ILE B 1 90 ? -10.776 -19.289 23.552 1.00 54.12 90 ILE B N 1
ATOM 1877 C CA . ILE B 1 90 ? -9.986 -20.129 22.667 1.00 52.72 90 ILE B CA 1
ATOM 1878 C C . ILE B 1 90 ? -8.897 -20.885 23.396 1.00 47.07 90 ILE B C 1
ATOM 1879 O O . ILE B 1 90 ? -8.237 -20.359 24.298 1.00 40.00 90 ILE B O 1
ATOM 1884 N N . VAL B 1 91 ? -8.709 -22.132 22.990 1.00 42.20 91 VAL B N 1
ATOM 1885 C CA . VAL B 1 91 ? -7.707 -22.974 23.614 1.00 42.27 91 VAL B CA 1
ATOM 1886 C C . VAL B 1 91 ? -6.310 -22.392 23.443 1.00 40.37 91 VAL B C 1
ATOM 1887 O O . VAL B 1 91 ? -5.934 -21.934 22.361 1.00 42.36 91 VAL B O 1
ATOM 1891 N N . ALA B 1 92 ? -5.549 -22.400 24.529 1.00 39.98 92 ALA B N 1
ATOM 1892 C CA . ALA B 1 92 ? -4.202 -21.860 24.512 1.00 46.03 92 ALA B CA 1
ATOM 1893 C C . ALA B 1 92 ? -3.307 -22.629 23.554 1.00 48.44 92 ALA B C 1
ATOM 1894 O O . ALA B 1 92 ? -3.489 -23.832 23.344 1.00 48.13 92 ALA B O 1
ATOM 1896 N N . ASP B 1 93 ? -2.356 -21.911 22.961 1.00 43.31 93 ASP B N 1
ATOM 1897 C CA . ASP B 1 93 ? -1.386 -22.489 22.038 1.00 44.67 93 ASP B CA 1
ATOM 1898 C C . ASP B 1 93 ? -2.004 -23.499 21.066 1.00 34.66 93 ASP B C 1
ATOM 1899 O O . ASP B 1 93 ? -1.608 -24.662 21.021 1.00 47.00 93 ASP B O 1
ATOM 1904 N N . ALA B 1 94 ? -2.964 -23.047 20.274 1.00 32.51 94 ALA B N 1
ATOM 1905 C CA . ALA B 1 94 ? -3.620 -23.933 19.329 1.00 37.18 94 ALA B CA 1
ATOM 1906 C C . ALA B 1 94 ? -3.819 -23.310 17.955 1.00 31.53 94 ALA B C 1
ATOM 1907 O O . ALA B 1 94 ? -4.229 -23.988 17.011 1.00 35.45 94 ALA B O 1
ATOM 1909 N N . TRP B 1 95 ? -3.532 -22.018 17.841 1.00 38.73 95 TRP B N 1
ATOM 1910 C CA . TRP B 1 95 ? -3.734 -21.300 16.584 1.00 37.01 95 TRP B CA 1
ATOM 1911 C C . TRP B 1 95 ? -2.469 -20.693 15.987 1.00 32.20 95 TRP B C 1
ATOM 1912 O O . TRP B 1 95 ? -1.640 -20.104 16.694 1.00 37.04 95 TRP B O 1
ATOM 1923 N N . GLU B 1 96 ? -2.319 -20.852 14.678 1.00 29.08 96 GLU B N 1
ATOM 1924 C CA . GLU B 1 96 ? -1.175 -20.288 13.964 1.00 28.91 96 GLU B CA 1
ATOM 1925 C C . GLU B 1 96 ? -1.522 -18.851 13.561 1.00 38.25 96 GLU B C 1
ATOM 1926 O O . GLU B 1 96 ? -0.640 -18.048 13.237 1.00 33.96 96 GLU B O 1
ATOM 1932 N N . GLY B 1 97 ? -2.818 -18.538 13.601 1.00 34.16 97 GLY B N 1
ATOM 1933 C CA . GLY B 1 97 ? -3.280 -17.211 13.249 1.00 32.63 97 GLY B CA 1
ATOM 1934 C C . GLY B 1 97 ? -4.683 -16.898 13.746 1.00 27.54 97 GLY B C 1
ATOM 1935 O O . GLY B 1 97 ? -5.548 -17.769 13.778 1.00 27.83 97 GLY B O 1
ATOM 1936 N N . ILE B 1 98 ? -4.900 -15.648 14.140 1.00 24.47 98 ILE B N 1
ATOM 1937 C CA . ILE B 1 98 ? -6.200 -15.188 14.629 1.00 27.59 98 ILE B CA 1
ATOM 1938 C C . ILE B 1 98 ? -6.415 -13.828 13.961 1.00 29.92 98 ILE B C 1
ATOM 1939 O O . ILE B 1 98 ? -5.662 -12.877 14.206 1.00 27.92 98 ILE B O 1
ATOM 1944 N N . VAL B 1 99 ? -7.423 -13.754 13.089 1.00 35.20 99 VAL B N 1
ATOM 1945 C CA . VAL B 1 99 ? -7.714 -12.529 12.343 1.00 35.21 99 VAL B CA 1
ATOM 1946 C C . VAL B 1 99 ? -8.940 -11.745 12.794 1.00 33.63 99 VAL B C 1
ATOM 1947 O O . VAL B 1 99 ? -10.006 -12.303 13.031 1.00 33.04 99 VAL B O 1
ATOM 1951 N N . SER B 1 100 ? -8.761 -10.431 12.900 1.00 32.81 100 SER B N 1
ATOM 1952 C CA . SER B 1 100 ? -9.807 -9.512 13.317 1.00 22.29 100 SER B CA 1
ATOM 1953 C C . SER B 1 100 ? -9.903 -8.403 12.278 1.00 29.66 100 SER B C 1
ATOM 1954 O O . SER B 1 100 ? -9.149 -7.429 12.323 1.00 26.92 100 SER B O 1
ATOM 1957 N N . ILE B 1 101 ? -10.820 -8.563 11.328 1.00 34.78 101 ILE B N 1
ATOM 1958 C CA . ILE B 1 101 ? -11.010 -7.578 10.271 1.00 33.65 101 ILE B CA 1
ATOM 1959 C C . ILE B 1 101 ? -12.306 -6.822 10.551 1.00 31.82 101 ILE B C 1
ATOM 1960 O O . ILE B 1 101 ? -13.394 -7.389 10.477 1.00 32.52 101 ILE B O 1
ATOM 1965 N N . PHE B 1 102 ? -12.175 -5.547 10.899 1.00 20.21 102 PHE B N 1
ATOM 1966 C CA . PHE B 1 102 ? -13.322 -4.711 11.219 1.00 30.02 102 PHE B CA 1
ATOM 1967 C C . PHE B 1 102 ? -14.210 -5.379 12.260 1.00 33.75 102 PHE B C 1
ATOM 1968 O O . PHE B 1 102 ? -15.435 -5.404 12.138 1.00 29.17 102 PHE B O 1
ATOM 1976 N N . CYS B 1 103 ? -13.574 -5.941 13.280 1.00 35.58 103 CYS B N 1
ATOM 1977 C CA . CYS B 1 103 ? -14.291 -6.576 14.373 1.00 31.74 103 CYS B CA 1
ATOM 1978 C C . CYS B 1 103 ? -14.147 -5.587 15.525 1.00 37.94 103 CYS B C 1
ATOM 1979 O O . CYS B 1 103 ? -13.185 -5.658 16.294 1.00 38.51 103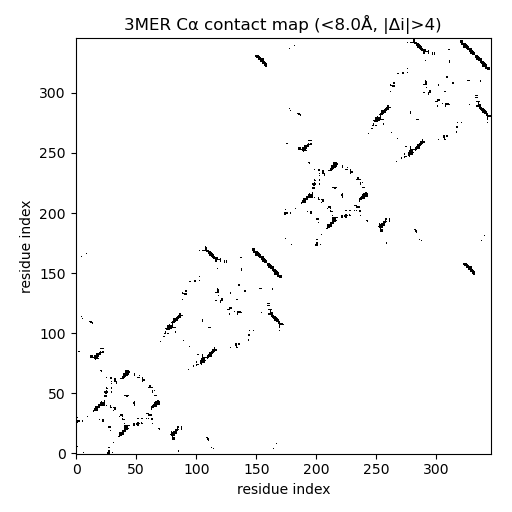 CYS B O 1
ATOM 1982 N N . HIS B 1 104 ? -15.086 -4.646 15.623 1.00 29.54 104 HIS B N 1
ATOM 1983 C CA . HIS B 1 104 ? -15.039 -3.630 16.675 1.00 40.84 104 HIS B CA 1
ATOM 1984 C C . HIS B 1 104 ? -15.820 -4.021 17.926 1.00 41.15 104 HIS B C 1
ATOM 1985 O O . HIS B 1 104 ? -16.974 -4.443 17.857 1.00 42.28 104 HIS B O 1
ATOM 1992 N N . LEU B 1 105 ? -15.170 -3.847 19.072 1.00 34.88 105 LEU B N 1
ATOM 1993 C CA . LEU B 1 105 ? -15.741 -4.216 20.356 1.00 39.27 105 LEU B CA 1
ATOM 1994 C C . LEU B 1 105 ? -15.466 -3.160 21.426 1.00 32.58 105 LEU B C 1
ATOM 1995 O O . LEU B 1 105 ? -14.506 -2.392 21.329 1.00 40.52 105 LEU B O 1
ATOM 2000 N N . PRO B 1 106 ? -16.311 -3.104 22.466 1.00 37.76 106 PRO B N 1
ATOM 2001 C CA . PRO B 1 106 ? -16.058 -2.105 23.511 1.00 36.37 106 PRO B CA 1
ATOM 2002 C C . PRO B 1 106 ? -14.779 -2.464 24.261 1.00 35.92 106 PRO B C 1
ATOM 2003 O O . PRO B 1 106 ? -14.365 -3.629 24.280 1.00 41.76 106 PRO B O 1
ATOM 2007 N N . SER B 1 107 ? -14.152 -1.460 24.864 1.00 34.48 107 SER B N 1
ATOM 2008 C CA . SER B 1 107 ? -12.915 -1.654 25.621 1.00 37.04 107 SER B CA 1
ATOM 2009 C C . SER B 1 107 ? -13.020 -2.807 26.618 1.00 39.26 107 SER B C 1
ATOM 2010 O O . SER B 1 107 ? -12.110 -3.632 26.741 1.00 34.37 107 SER B O 1
ATOM 2013 N N . SER B 1 108 ? -14.141 -2.846 27.329 1.00 41.07 108 SER B N 1
ATOM 2014 C CA . SER B 1 108 ? -14.400 -3.871 28.333 1.00 41.17 108 SER B CA 1
ATOM 2015 C C . SER B 1 108 ? -14.328 -5.285 27.763 1.00 42.92 108 SER B C 1
ATOM 2016 O O . SER B 1 108 ? -13.897 -6.217 28.445 1.00 44.76 108 SER B O 1
ATOM 2019 N N . LEU B 1 109 ? -14.742 -5.439 26.508 1.00 42.68 109 LEU B N 1
ATOM 2020 C CA . LEU B 1 109 ? -14.725 -6.740 25.859 1.00 36.29 109 LEU B CA 1
ATOM 2021 C C . LEU B 1 109 ? -13.335 -7.058 25.277 1.00 38.49 109 LEU B C 1
ATOM 2022 O O . LEU B 1 109 ? -12.920 -8.216 25.277 1.00 34.03 109 LEU B O 1
ATOM 2027 N N . ARG B 1 110 ? -12.607 -6.050 24.797 1.00 33.84 110 ARG B N 1
ATOM 2028 C CA . ARG B 1 110 ? -11.273 -6.320 24.261 1.00 35.59 110 ARG B CA 1
ATOM 2029 C C . ARG B 1 110 ? -10.353 -6.722 25.413 1.00 30.13 110 ARG B C 1
ATOM 2030 O O . ARG B 1 110 ? -9.464 -7.562 25.252 1.00 28.04 110 ARG B O 1
ATOM 2038 N N . GLN B 1 111 ? -10.576 -6.125 26.580 1.00 38.27 111 GLN B N 1
ATOM 2039 C CA . GLN B 1 111 ? -9.781 -6.435 27.771 1.00 34.18 111 GLN B CA 1
ATOM 2040 C C . GLN B 1 111 ? -9.924 -7.914 28.131 1.00 40.14 111 GLN B C 1
ATOM 2041 O O . GLN B 1 111 ? -9.008 -8.523 28.691 1.00 39.57 111 GLN B O 1
ATOM 2047 N N . GLN B 1 112 ? -11.079 -8.483 27.802 1.00 32.57 112 GLN B N 1
ATOM 2048 C CA . GLN B 1 112 ? -11.367 -9.881 28.100 1.00 39.28 112 GLN B CA 1
ATOM 2049 C C . GLN B 1 112 ? -10.899 -10.821 26.982 1.00 38.77 112 GLN B C 1
ATOM 2050 O O . GLN B 1 112 ? -10.274 -11.848 27.250 1.00 36.92 112 GLN B O 1
ATOM 2056 N N . LEU B 1 113 ? -11.197 -10.446 25.736 1.00 32.00 113 LEU B N 1
ATOM 2057 C CA . LEU B 1 113 ? -10.846 -11.238 24.563 1.00 36.28 113 LEU B CA 1
ATOM 2058 C C . LEU B 1 113 ? -9.351 -11.315 24.237 1.00 33.12 113 LEU B C 1
ATOM 2059 O O . LEU B 1 113 ? -8.762 -12.399 24.218 1.00 37.52 113 LEU B O 1
ATOM 2064 N N . TYR B 1 114 ? -8.746 -10.166 23.970 1.00 33.74 114 TYR B N 1
ATOM 2065 C CA . TYR B 1 114 ? -7.330 -10.095 23.615 1.00 32.82 114 TYR B CA 1
ATOM 2066 C C . TYR B 1 114 ? -6.365 -10.947 24.429 1.00 33.72 114 TYR B C 1
ATOM 2067 O O . TYR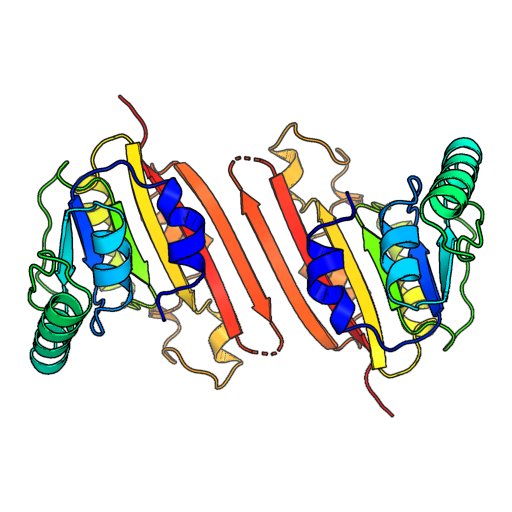 B 1 114 ? -5.439 -11.536 23.880 1.00 35.65 114 TYR B O 1
ATOM 2076 N N . PRO B 1 115 ? -6.556 -11.020 25.748 1.00 34.83 115 PRO B N 1
ATOM 2077 C CA . PRO B 1 115 ? -5.651 -11.840 26.564 1.00 32.01 115 PRO B CA 1
ATOM 2078 C C . PRO B 1 115 ? -5.730 -13.318 26.166 1.00 32.97 115 PRO B C 1
ATOM 2079 O O . PRO B 1 115 ? -4.745 -14.059 26.258 1.00 34.77 115 PRO B O 1
ATOM 2083 N N . LYS B 1 116 ? -6.917 -13.741 25.734 1.00 37.37 116 LYS B N 1
ATOM 2084 C CA . LYS B 1 116 ? -7.154 -15.128 25.307 1.00 40.14 116 LYS B CA 1
ATOM 2085 C C . LYS B 1 116 ? -6.633 -15.302 23.886 1.00 30.31 116 LYS B C 1
ATOM 2086 O O . LYS B 1 116 ? -6.287 -16.406 23.468 1.00 32.83 116 LYS B O 1
ATOM 2092 N N . VAL B 1 117 ? -6.607 -14.197 23.144 1.00 34.30 117 VAL B N 1
ATOM 2093 C CA . VAL B 1 117 ? -6.103 -14.204 21.779 1.00 27.59 117 VAL B CA 1
ATOM 2094 C C . VAL B 1 117 ? -4.600 -14.381 21.890 1.00 29.32 117 VAL B C 1
ATOM 2095 O O . VAL B 1 117 ? -4.015 -15.243 21.228 1.00 36.22 117 VAL B O 1
ATOM 2099 N N . TYR B 1 118 ? -3.961 -13.576 22.731 1.00 24.52 118 TYR B N 1
ATOM 2100 C CA . TYR B 1 118 ? -2.514 -13.710 22.886 1.00 34.11 118 TYR B CA 1
ATOM 2101 C C . TYR B 1 118 ? -2.148 -15.147 23.275 1.00 36.35 118 TYR B C 1
ATOM 2102 O O . TYR B 1 118 ? -1.256 -15.747 22.682 1.00 39.85 118 TYR B O 1
ATOM 2111 N N . GLN B 1 119 ? -2.850 -15.687 24.269 1.00 34.68 119 GLN B N 1
ATOM 2112 C CA . GLN B 1 119 ? -2.604 -17.042 24.750 1.00 34.17 119 GLN B CA 1
ATOM 2113 C C . GLN B 1 119 ? -3.014 -18.137 23.773 1.00 27.09 119 GLN B C 1
ATOM 2114 O O . GLN B 1 119 ? -2.440 -19.225 23.779 1.00 31.62 119 GLN B O 1
ATOM 2120 N N . GLY B 1 120 ? -4.009 -17.858 22.937 1.00 32.81 120 GLY B N 1
ATOM 2121 C CA . GLY B 1 120 ? -4.465 -18.855 21.980 1.00 31.96 120 GLY B CA 1
ATOM 2122 C C . GLY B 1 120 ? -3.475 -19.106 20.853 1.00 36.47 120 GLY B C 1
ATOM 2123 O O . GLY B 1 120 ? -3.498 -20.157 20.209 1.00 35.14 120 GLY B O 1
ATOM 2124 N N . LEU B 1 121 ? -2.594 -18.136 20.629 1.00 34.17 121 LEU B N 1
ATOM 2125 C CA . LEU B 1 121 ? -1.594 -18.195 19.569 1.00 36.39 121 LEU B CA 1
ATOM 2126 C C . LEU B 1 121 ? -0.376 -19.045 19.917 1.00 38.28 121 LEU B C 1
ATOM 2127 O O . LEU B 1 121 ? 0.212 -18.898 20.990 1.00 37.97 121 LEU B O 1
ATOM 2132 N N . LYS B 1 122 ? 0.001 -19.931 19.002 1.00 37.88 122 LYS B N 1
ATOM 2133 C CA . LYS B 1 122 ? 1.175 -20.772 19.206 1.00 37.51 122 LYS B CA 1
ATOM 2134 C C . LYS B 1 122 ? 2.384 -19.894 18.934 1.00 37.95 122 LYS B C 1
ATOM 2135 O O . LYS B 1 122 ? 2.279 -18.874 18.243 1.00 35.00 122 LYS B O 1
ATOM 2141 N N . PRO B 1 123 ? 3.544 -20.255 19.495 1.00 36.56 123 PRO B N 1
ATOM 2142 C CA . PRO B 1 123 ? 4.746 -19.449 19.261 1.00 38.51 123 PRO B CA 1
ATOM 2143 C C . PRO B 1 123 ? 4.968 -19.337 17.751 1.00 37.68 123 PRO B C 1
ATOM 2144 O O . PRO B 1 123 ? 4.882 -20.335 17.035 1.00 32.90 123 PRO B O 1
ATOM 2148 N N . GLY B 1 124 ? 5.226 -18.128 17.265 1.00 37.38 124 GLY B N 1
ATOM 2149 C CA . GLY B 1 124 ? 5.429 -17.941 15.838 1.00 41.42 124 GLY B CA 1
ATOM 2150 C C . GLY B 1 124 ? 4.124 -17.669 15.114 1.00 38.77 124 GLY B C 1
ATOM 2151 O O . GLY B 1 124 ? 4.127 -17.330 13.933 1.00 43.54 124 GLY B O 1
ATOM 2152 N N . GLY B 1 125 ? 3.005 -17.828 15.818 1.00 32.94 125 GLY B N 1
ATOM 2153 C CA . GLY B 1 125 ? 1.710 -17.569 15.212 1.00 23.64 125 GLY B CA 1
ATOM 2154 C C . GLY B 1 125 ? 1.517 -16.070 15.081 1.00 29.23 125 GLY B C 1
ATOM 2155 O O . GLY B 1 125 ? 2.240 -15.281 15.706 1.00 22.77 125 GLY B O 1
ATOM 2156 N N . VAL B 1 126 ? 0.550 -15.660 14.270 1.00 30.32 126 VAL B N 1
ATOM 2157 C CA . VAL B 1 126 ? 0.313 -14.243 14.090 1.00 28.31 126 VAL B CA 1
ATOM 2158 C C . VAL B 1 126 ? -1.123 -13.812 14.341 1.00 31.69 126 VAL B C 1
ATOM 2159 O O . VAL B 1 126 ? -2.067 -14.611 14.282 1.00 26.43 126 VAL B O 1
ATOM 2163 N N . PHE B 1 127 ? -1.254 -12.527 14.646 1.00 24.67 127 PHE B N 1
ATOM 2164 C CA . PHE B 1 127 ? -2.521 -11.882 14.913 1.00 24.87 127 PHE B CA 1
ATOM 2165 C C . PHE B 1 127 ? -2.596 -10.753 13.902 1.00 27.63 127 PHE B C 1
ATOM 2166 O O . PHE B 1 127 ? -1.709 -9.902 13.853 1.00 27.46 127 PHE B O 1
ATOM 2174 N N . ILE B 1 128 ? -3.634 -10.761 13.079 1.00 27.09 128 ILE B N 1
ATOM 2175 C CA . ILE B 1 128 ? -3.787 -9.723 12.093 1.00 26.97 128 ILE B CA 1
ATOM 2176 C C . ILE B 1 128 ? -5.056 -8.937 12.363 1.00 26.39 128 ILE B C 1
ATOM 2177 O O . ILE B 1 128 ? -6.101 -9.506 12.673 1.00 29.88 128 ILE B O 1
ATOM 2182 N N . LEU B 1 129 ? -4.941 -7.616 12.285 1.00 23.28 129 LEU B N 1
ATOM 2183 C CA . LEU B 1 129 ? -6.071 -6.750 12.543 1.00 26.59 129 LEU B CA 1
ATOM 2184 C C . LEU B 1 129 ? -6.149 -5.626 11.535 1.00 28.81 129 LEU B C 1
ATOM 2185 O O . LEU B 1 129 ? -5.139 -5.111 11.049 1.00 30.44 129 LEU B O 1
ATOM 2190 N N . GLU B 1 130 ? -7.377 -5.246 11.234 1.00 33.41 130 GLU B N 1
ATOM 2191 C CA . GLU B 1 130 ? -7.634 -4.181 10.299 1.00 32.30 130 GLU B CA 1
ATOM 2192 C C . GLU B 1 130 ? -8.946 -3.621 10.791 1.00 28.85 130 GLU B C 1
ATOM 2193 O O . GLU B 1 130 ? -9.896 -4.363 10.987 1.00 33.13 130 GLU B O 1
ATOM 2199 N N . GLY B 1 131 ? -8.993 -2.317 11.025 1.00 30.75 131 GLY B N 1
ATOM 2200 C CA . GLY B 1 131 ? -10.216 -1.720 11.512 1.00 18.20 131 GLY B CA 1
ATOM 2201 C C . GLY B 1 131 ? -10.123 -0.217 11.392 1.00 28.70 131 GLY B C 1
ATOM 2202 O O . GLY B 1 131 ? -9.097 0.325 10.974 1.00 23.46 131 GLY B O 1
ATOM 2203 N N . PHE B 1 132 ? -11.202 0.459 11.764 1.00 23.64 132 PHE B N 1
ATOM 2204 C CA . PHE B 1 132 ? -11.262 1.914 11.695 1.00 23.60 132 PHE B CA 1
ATOM 2205 C C . PHE B 1 132 ? -10.485 2.591 12.822 1.00 32.07 132 PHE B C 1
ATOM 2206 O O . PHE B 1 132 ? -10.489 2.119 13.958 1.00 36.70 132 PHE B O 1
ATOM 2214 N N . ALA B 1 133 ? -9.805 3.686 12.496 1.00 31.41 133 ALA B N 1
ATOM 2215 C CA . ALA B 1 133 ? -9.047 4.451 13.482 1.00 37.05 133 ALA B CA 1
ATOM 2216 C C . ALA B 1 133 ? -10.043 5.422 14.124 1.00 39.28 133 ALA B C 1
ATOM 2217 O O . ALA B 1 133 ? -11.143 5.625 13.602 1.00 32.50 133 ALA B O 1
ATOM 2219 N N . PRO B 1 134 ? -9.681 6.021 15.271 1.00 37.46 134 PRO B N 1
ATOM 2220 C CA . PRO B 1 134 ? -10.596 6.963 15.927 1.00 34.03 134 PRO B CA 1
ATOM 2221 C C . PRO B 1 134 ? -11.018 8.133 15.035 1.00 31.08 134 PRO B C 1
ATOM 2222 O O . PRO B 1 134 ? -12.155 8.588 15.109 1.00 25.12 134 PRO B O 1
ATOM 2226 N N . GLU B 1 135 ? -10.109 8.606 14.184 1.00 27.44 135 GLU B N 1
ATOM 2227 C CA . GLU B 1 135 ? -10.412 9.724 13.295 1.00 29.48 135 GLU B CA 1
ATOM 2228 C C . GLU B 1 135 ? -11.486 9.394 12.262 1.00 32.75 135 GLU B C 1
ATOM 2229 O O . GLU B 1 135 ? -11.952 10.279 11.539 1.00 33.82 135 GLU B O 1
ATOM 2235 N N . GLN B 1 136 ? -11.878 8.124 12.199 1.00 30.92 136 GLN B N 1
ATOM 2236 C CA . GLN B 1 136 ? -12.911 7.676 11.267 1.00 36.66 136 GLN B CA 1
ATOM 2237 C C . GLN B 1 136 ? -14.239 8.363 11.582 1.00 35.07 136 GLN B C 1
ATOM 2238 O O . GLN B 1 136 ? -15.129 8.435 10.734 1.00 31.50 136 GLN B O 1
ATOM 2244 N N . LEU B 1 137 ? -14.370 8.865 12.805 1.00 38.10 137 LEU B N 1
ATOM 2245 C CA . LEU B 1 137 ? -15.590 9.555 13.202 1.00 38.68 137 LEU B CA 1
ATOM 2246 C C . LEU B 1 137 ? -15.810 10.795 12.348 1.00 33.28 137 LEU B C 1
ATOM 2247 O O . LEU B 1 137 ? -16.931 11.276 12.227 1.00 38.99 137 LEU B O 1
ATOM 2252 N N . GLN B 1 138 ? -14.742 11.316 11.759 1.00 27.42 138 GLN B N 1
ATOM 2253 C CA . GLN B 1 138 ? -14.868 12.499 10.917 1.00 40.02 138 GLN B CA 1
ATOM 2254 C C . GLN B 1 138 ? -15.412 12.127 9.532 1.00 42.57 138 GLN B C 1
ATOM 2255 O O . GLN B 1 138 ? -15.749 13.007 8.745 1.00 42.55 138 GLN B O 1
ATOM 2261 N N . TYR B 1 139 ? -15.494 10.832 9.233 1.00 35.08 139 TYR B N 1
ATOM 2262 C CA . TYR B 1 139 ? -15.993 10.384 7.934 1.00 36.24 139 TYR B CA 1
ATOM 2263 C C . TYR B 1 139 ? -17.371 9.761 8.059 1.00 36.92 139 TYR B C 1
ATOM 2264 O O . TYR B 1 139 ? -17.814 9.424 9.159 1.00 43.73 139 TYR B O 1
ATOM 2273 N N . ASN B 1 140 ? -18.054 9.612 6.928 1.00 40.73 140 ASN B N 1
ATOM 2274 C CA . ASN B 1 140 ? -19.395 9.030 6.930 1.00 44.63 140 ASN B CA 1
ATOM 2275 C C . ASN B 1 140 ? -19.377 7.719 6.155 1.00 41.98 140 ASN B C 1
ATOM 2276 O O . ASN B 1 140 ? -20.407 7.275 5.647 1.00 41.57 140 ASN B O 1
ATOM 2281 N N . THR B 1 141 ? -18.208 7.094 6.075 1.00 38.21 141 THR B N 1
ATOM 2282 C CA . THR B 1 141 ? -18.080 5.854 5.330 1.00 42.70 141 THR B CA 1
ATOM 2283 C C . THR B 1 141 ? -18.235 4.573 6.142 1.00 40.63 141 THR B C 1
ATOM 2284 O O . THR B 1 141 ? -17.905 3.486 5.669 1.00 43.34 141 THR B O 1
ATOM 2288 N N . GLY B 1 142 ? -18.729 4.698 7.369 1.00 39.61 142 GLY B N 1
ATOM 2289 C CA . GLY B 1 142 ? -18.939 3.512 8.177 1.00 27.34 142 GLY B CA 1
ATOM 2290 C C . GLY B 1 142 ? -18.198 3.451 9.494 1.00 28.47 142 GLY B C 1
ATOM 2291 O O . GLY B 1 142 ? -17.433 4.352 9.839 1.00 30.35 142 GLY B O 1
ATOM 2292 N N . GLY B 1 143 ? -18.438 2.365 10.224 1.00 22.46 143 GLY B N 1
ATOM 2293 C CA . GLY B 1 143 ? -17.808 2.163 11.509 1.00 25.47 143 GLY B CA 1
ATOM 2294 C C . GLY B 1 143 ? -18.688 2.630 12.650 1.00 34.87 143 GLY B C 1
ATOM 2295 O O . GLY B 1 143 ? -19.694 3.314 12.425 1.00 24.68 143 GLY B O 1
ATOM 2296 N N . PRO B 1 144 ? -18.339 2.267 13.898 1.00 35.56 144 PRO B N 1
ATOM 2297 C CA . PRO B 1 144 ? -19.126 2.676 15.065 1.00 37.23 144 PRO B CA 1
ATOM 2298 C C . PRO B 1 144 ? -18.939 4.164 15.378 1.00 44.30 144 PRO B C 1
ATOM 2299 O O . PRO B 1 144 ? -17.928 4.768 15.001 1.00 35.05 144 PRO B O 1
ATOM 2303 N N . LYS B 1 145 ? -19.920 4.748 16.066 1.00 43.92 14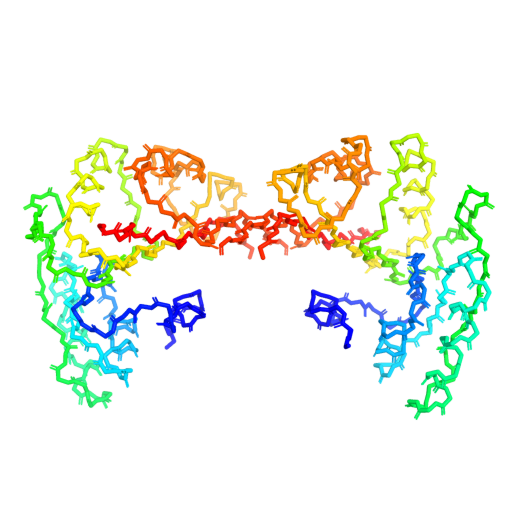5 LYS B N 1
ATOM 2304 C CA . LYS B 1 145 ? -19.864 6.158 16.444 1.00 47.93 145 LYS B CA 1
ATOM 2305 C C . LYS B 1 145 ? -19.194 6.311 17.806 1.00 46.36 145 LYS B C 1
ATOM 2306 O O . LYS B 1 145 ? -18.596 7.342 18.089 1.00 51.16 145 LYS B O 1
ATOM 2312 N N . ASP B 1 146 ? -19.300 5.285 18.648 1.00 48.58 146 ASP B N 1
ATOM 2313 C CA . ASP B 1 146 ? -18.712 5.326 19.988 1.00 46.01 146 ASP B CA 1
ATOM 2314 C C . ASP B 1 146 ? -17.200 5.165 19.942 1.00 44.13 146 ASP B C 1
ATOM 2315 O O . ASP B 1 146 ? -16.680 4.154 19.472 1.00 45.97 146 ASP B O 1
ATOM 2320 N N . LEU B 1 147 ? -16.499 6.174 20.440 1.00 43.38 147 LEU B N 1
ATOM 2321 C CA . LEU B 1 147 ? -15.041 6.173 20.458 1.00 40.67 147 LEU B CA 1
ATOM 2322 C C . LEU B 1 147 ? -14.465 5.010 21.263 1.00 38.79 147 LEU B C 1
ATOM 2323 O O . LEU B 1 147 ? -13.294 4.660 21.116 1.00 31.83 147 LEU B O 1
ATOM 2328 N N . ASP B 1 148 ? -15.291 4.417 22.116 1.00 33.93 148 ASP B N 1
ATOM 2329 C CA . ASP B 1 148 ? -14.846 3.305 22.951 1.00 38.69 148 ASP B CA 1
ATOM 2330 C C . ASP B 1 148 ? -14.526 2.063 22.122 1.00 37.55 148 ASP B C 1
ATOM 2331 O O . ASP B 1 148 ? -13.783 1.187 22.567 1.00 34.47 148 ASP B O 1
ATOM 2336 N N . LEU B 1 149 ? -15.106 1.991 20.926 1.00 35.06 149 LEU B N 1
ATOM 2337 C CA . LEU B 1 149 ? -14.876 0.875 20.019 1.00 33.11 149 LEU B CA 1
ATOM 2338 C C . LEU B 1 149 ? -13.824 1.260 18.976 1.00 33.09 149 LEU B C 1
ATOM 2339 O O . LEU B 1 149 ? -13.461 0.449 18.121 1.00 25.85 149 LEU B O 1
ATOM 2344 N N . LEU B 1 150 ? -13.329 2.493 19.060 1.00 25.59 150 LEU B N 1
ATOM 2345 C CA . LEU B 1 150 ? -12.328 2.985 18.118 1.00 27.65 150 LEU B CA 1
ATOM 2346 C C . LEU B 1 150 ? -11.022 3.394 18.796 1.00 27.57 150 LEU B C 1
ATOM 2347 O O . LEU B 1 150 ? -10.610 4.555 18.703 1.00 34.30 150 LEU B O 1
ATOM 2352 N N . PRO B 1 151 ? -10.341 2.445 19.468 1.00 26.73 151 PRO B N 1
ATOM 2353 C CA . PRO B 1 151 ? -9.076 2.739 20.153 1.00 29.79 151 PRO B CA 1
ATOM 2354 C C . PRO B 1 151 ? -7.936 3.027 19.178 1.00 37.63 151 PRO B C 1
ATOM 2355 O O . PRO B 1 151 ? -7.919 2.518 18.055 1.00 40.24 151 PRO B O 1
ATOM 2359 N N . LYS B 1 152 ? -6.983 3.845 19.613 1.00 33.00 152 LYS B N 1
ATOM 2360 C CA . LYS B 1 152 ? -5.839 4.170 18.776 1.00 33.31 152 LYS B CA 1
ATOM 2361 C C . LYS B 1 152 ? -4.963 2.937 18.572 1.00 32.55 152 LYS B C 1
ATOM 2362 O O . LYS B 1 152 ? -5.060 1.954 19.310 1.00 24.08 152 LYS B O 1
ATOM 2368 N N . LEU B 1 153 ? -4.098 3.008 17.569 1.00 29.34 153 LEU B N 1
ATOM 2369 C CA . LEU B 1 153 ? -3.198 1.915 17.248 1.00 31.58 153 LEU B CA 1
ATOM 2370 C C . LEU B 1 153 ? -2.311 1.508 18.427 1.00 29.80 153 LEU B C 1
ATOM 2371 O O . LEU B 1 153 ? -2.050 0.325 18.628 1.00 29.57 153 LEU B O 1
ATOM 2376 N N . GLU B 1 154 ? -1.852 2.481 19.208 1.00 30.71 154 GLU B N 1
ATOM 2377 C CA . GLU B 1 154 ? -0.988 2.182 20.348 1.00 40.15 154 GLU B CA 1
ATOM 2378 C C . GLU B 1 154 ? -1.761 1.539 21.503 1.00 36.41 154 GLU B C 1
ATOM 2379 O O . GLU B 1 154 ? -1.204 0.741 22.259 1.00 36.98 154 GLU B O 1
ATOM 2385 N N . THR B 1 155 ? -3.044 1.870 21.630 1.00 34.01 155 THR B N 1
ATOM 2386 C CA . THR B 1 155 ? -3.869 1.288 22.687 1.00 30.47 155 THR B CA 1
ATOM 2387 C C . THR B 1 155 ? -4.121 -0.186 22.387 1.00 30.90 155 THR B C 1
ATOM 2388 O O . THR B 1 155 ? -4.111 -1.013 23.293 1.00 39.20 155 THR B O 1
ATOM 2392 N N . LEU B 1 156 ? -4.343 -0.522 21.118 1.00 31.01 156 LEU B N 1
ATOM 2393 C CA . LEU B 1 156 ? -4.561 -1.917 20.746 1.00 29.42 156 LEU B CA 1
ATOM 2394 C C . LEU B 1 156 ? -3.278 -2.695 21.024 1.00 32.85 156 LEU B C 1
ATOM 2395 O O . LEU B 1 156 ? -3.306 -3.795 21.594 1.00 32.85 156 LEU B O 1
ATOM 2400 N N . GLN B 1 157 ? -2.150 -2.119 20.624 1.00 26.86 157 GLN B N 1
ATOM 2401 C CA . GLN B 1 157 ? -0.867 -2.768 20.839 1.00 31.16 157 GLN B CA 1
ATOM 2402 C C . GLN B 1 157 ? -0.593 -3.087 22.313 1.00 29.60 157 GLN B C 1
ATOM 2403 O O . GLN B 1 157 ? -0.050 -4.146 22.627 1.00 37.42 157 GLN B O 1
ATOM 2409 N N . SER B 1 158 ? -0.993 -2.184 23.203 1.00 24.95 158 SER B N 1
ATOM 2410 C CA . SER B 1 158 ? -0.782 -2.349 24.641 1.00 32.19 158 SER B CA 1
ATOM 2411 C C . SER B 1 158 ? -1.710 -3.425 25.207 1.00 38.41 158 SER B C 1
ATOM 2412 O O . SER B 1 158 ? -1.577 -3.828 26.359 1.00 29.28 158 SER B O 1
ATOM 2415 N N . GLU B 1 159 ? -2.668 -3.866 24.395 1.00 35.40 159 GLU B N 1
ATOM 2416 C CA . GLU B 1 159 ? -3.600 -4.903 24.814 1.00 31.13 159 GLU B CA 1
ATOM 2417 C C . GLU B 1 159 ? -3.042 -6.294 24.456 1.00 32.80 159 GLU B C 1
ATOM 2418 O O . GLU B 1 159 ? -3.622 -7.318 24.814 1.00 34.00 159 GLU B O 1
ATOM 2424 N N . LEU B 1 160 ? -1.905 -6.308 23.758 1.00 30.70 160 LEU B N 1
ATOM 2425 C CA . LEU B 1 160 ? -1.197 -7.537 23.346 1.00 36.26 160 LEU B CA 1
ATOM 2426 C C . LEU B 1 160 ? 0.310 -7.210 23.351 1.00 38.04 160 LEU B C 1
ATOM 2427 O O . LEU B 1 160 ? 1.049 -7.577 22.425 1.00 29.31 160 LEU B O 1
ATOM 2432 N N . PRO B 1 161 ? 0.784 -6.547 24.423 1.00 34.39 161 PRO B N 1
ATOM 2433 C CA . PRO B 1 161 ? 2.171 -6.109 24.630 1.00 37.70 161 PRO B CA 1
ATOM 2434 C C . PRO B 1 161 ? 3.342 -7.018 24.317 1.00 27.47 161 PRO B C 1
ATOM 2435 O O . PRO B 1 161 ? 4.386 -6.536 23.881 1.00 30.46 161 PRO B O 1
ATOM 2439 N N . SER B 1 162 ? 3.190 -8.316 24.519 1.00 28.23 162 SER B N 1
ATOM 2440 C CA . SER B 1 162 ? 4.315 -9.199 24.289 1.00 34.17 162 SER B CA 1
ATOM 2441 C C . SER B 1 162 ? 4.465 -9.672 22.860 1.00 30.66 162 SER B C 1
ATOM 2442 O O . SER B 1 162 ? 5.382 -10.421 22.534 1.00 25.26 162 SER B O 1
ATOM 2445 N N . LEU B 1 163 ? 3.577 -9.200 21.999 1.00 34.43 163 LEU B N 1
ATOM 2446 C CA . LEU B 1 163 ? 3.628 -9.574 20.604 1.00 29.58 163 LEU B CA 1
ATOM 2447 C C . LEU B 1 163 ? 4.692 -8.734 19.883 1.00 33.23 163 LEU B C 1
ATOM 2448 O O . LEU B 1 163 ? 5.029 -7.620 20.293 1.00 29.56 163 LEU B O 1
ATOM 2453 N N . ASN B 1 164 ? 5.252 -9.301 18.825 1.00 34.32 164 ASN B N 1
ATOM 2454 C CA . ASN B 1 164 ? 6.250 -8.613 18.026 1.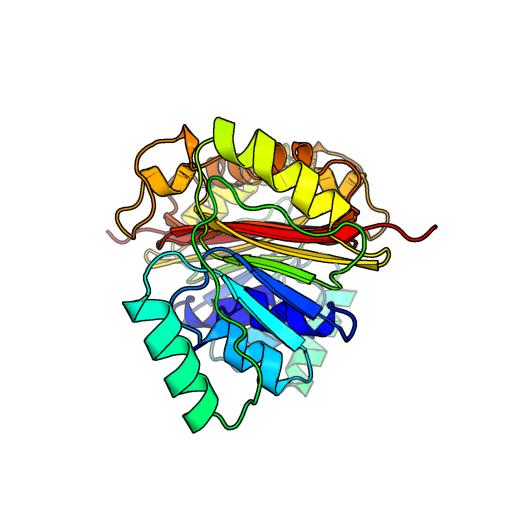00 31.75 164 ASN B CA 1
ATOM 2455 C C . ASN B 1 164 ? 5.463 -8.065 16.837 1.00 36.00 164 ASN B C 1
ATOM 2456 O O . ASN B 1 164 ? 4.986 -8.823 15.988 1.00 27.09 164 ASN B O 1
ATOM 2461 N N . TRP B 1 165 ? 5.327 -6.746 16.787 1.00 33.73 165 TRP B N 1
ATOM 2462 C CA . TRP B 1 165 ? 4.567 -6.091 15.730 1.00 38.21 165 TRP B CA 1
ATOM 2463 C C . TRP B 1 165 ? 5.336 -5.934 14.427 1.00 34.29 165 TRP B C 1
ATOM 2464 O O . TRP B 1 165 ? 6.115 -5.001 14.263 1.00 33.33 165 TRP B O 1
ATOM 2475 N N . LEU B 1 166 ? 5.100 -6.853 13.499 1.00 28.44 166 LEU B N 1
ATOM 2476 C CA . LEU B 1 166 ? 5.780 -6.825 12.216 1.00 25.16 166 LEU B CA 1
ATOM 2477 C C . LEU B 1 166 ? 5.260 -5.667 11.330 1.00 29.55 166 LEU B C 1
ATOM 2478 O O . LEU B 1 166 ? 5.990 -5.148 10.481 1.00 26.73 166 LEU B O 1
ATOM 2483 N N . ILE B 1 167 ? 4.009 -5.257 11.554 1.00 26.02 167 ILE B N 1
ATOM 2484 C CA . ILE B 1 167 ? 3.383 -4.153 10.831 1.00 26.08 167 ILE B CA 1
ATOM 2485 C C . ILE B 1 167 ? 2.426 -3.386 11.755 1.00 27.40 167 ILE B C 1
ATOM 2486 O O . ILE B 1 167 ? 1.658 -3.976 12.510 1.00 27.79 167 ILE B O 1
ATOM 2491 N N . ALA B 1 168 ? 2.472 -2.065 11.690 1.00 21.75 168 ALA B N 1
ATOM 2492 C CA . ALA B 1 168 ? 1.597 -1.250 12.513 1.00 27.83 168 ALA B CA 1
ATOM 2493 C C . ALA B 1 168 ? 1.455 0.029 11.734 1.00 23.58 168 ALA B C 1
ATOM 2494 O O . ALA B 1 168 ? 2.355 0.879 11.758 1.00 27.29 168 ALA B O 1
ATOM 2496 N N . ASN B 1 169 ? 0.337 0.145 11.019 1.00 23.77 169 ASN B N 1
ATOM 2497 C CA . ASN B 1 169 ? 0.067 1.308 10.173 1.00 24.24 169 ASN B CA 1
ATOM 2498 C C . ASN B 1 169 ? -1.166 2.106 10.559 1.00 28.15 169 ASN B C 1
ATOM 2499 O O . ASN B 1 169 ? -2.191 1.550 10.950 1.00 30.75 169 ASN B O 1
ATOM 2504 N N . ASN B 1 170 ? -1.045 3.419 10.427 1.00 27.46 170 ASN B N 1
ATOM 2505 C CA . ASN B 1 170 ? -2.139 4.347 10.672 1.00 24.61 170 ASN B CA 1
ATOM 2506 C C . ASN B 1 170 ? -2.353 4.936 9.277 1.00 23.49 170 ASN B C 1
ATOM 2507 O O . ASN B 1 170 ? -1.481 5.613 8.745 1.00 25.86 170 ASN B O 1
ATOM 2512 N N . LEU B 1 171 ? -3.498 4.659 8.672 1.00 19.40 171 LEU B N 1
ATOM 2513 C CA . LEU B 1 171 ? -3.752 5.146 7.336 1.00 23.02 171 LEU B CA 1
ATOM 2514 C C . LEU B 1 171 ? -4.936 6.084 7.267 1.00 30.88 171 LEU B C 1
ATOM 2515 O O . LEU B 1 171 ? -5.925 5.905 7.978 1.00 38.72 171 LEU B O 1
ATOM 2520 N N . GLU B 1 172 ? -4.824 7.092 6.415 1.00 28.35 172 GLU B N 1
ATOM 2521 C CA . GLU B 1 172 ? -5.910 8.029 6.203 1.00 31.47 172 GLU B CA 1
ATOM 2522 C C . GLU B 1 172 ? -5.948 8.378 4.737 1.00 27.96 172 GLU B C 1
ATOM 2523 O O . GLU B 1 172 ? -4.932 8.776 4.159 1.00 30.43 172 GLU B O 1
ATOM 2529 N N . ARG B 1 173 ? -7.114 8.209 4.130 1.00 36.39 173 ARG B N 1
ATOM 2530 C CA . ARG B 1 173 ? -7.290 8.550 2.720 1.00 43.01 173 ARG B CA 1
ATOM 2531 C C . ARG B 1 173 ? -8.583 9.352 2.571 1.00 41.15 173 ARG B C 1
ATOM 2532 O O . ARG B 1 173 ? -9.587 9.033 3.207 1.00 45.64 173 ARG B O 1
ATOM 2540 N N . ASN B 1 174 ? -8.546 10.395 1.743 1.00 44.50 174 ASN B N 1
ATOM 2541 C CA . ASN B 1 174 ? -9.702 11.272 1.518 1.00 51.11 174 ASN B CA 1
ATOM 2542 C C . ASN B 1 174 ? -9.691 11.824 0.096 1.00 41.35 174 ASN B C 1
ATOM 2543 O O . ASN B 1 174 ? -9.578 11.068 -0.870 1.00 46.77 174 ASN B O 1
ATOM 2548 N N . LYS B 1 184 ? -12.808 7.031 1.178 1.00 43.56 184 LYS B N 1
ATOM 2549 C CA . LYS B 1 184 ? -12.226 7.862 2.226 1.00 52.97 184 LYS B CA 1
ATOM 2550 C C . LYS B 1 184 ? -12.440 7.190 3.583 1.00 51.45 184 LYS B C 1
ATOM 2551 O O . LYS B 1 184 ? -13.561 6.793 3.920 1.00 45.69 184 LYS B O 1
ATOM 2557 N N . ALA B 1 185 ? -11.368 7.068 4.359 1.00 38.90 185 ALA B N 1
ATOM 2558 C CA . ALA B 1 185 ? -11.454 6.420 5.658 1.00 41.20 185 ALA B CA 1
ATOM 2559 C C . ALA B 1 185 ? -10.150 6.501 6.441 1.00 33.96 185 ALA B C 1
ATOM 2560 O O . ALA B 1 185 ? -9.088 6.759 5.873 1.00 32.74 185 ALA B O 1
ATOM 2562 N N . ALA B 1 186 ? -10.253 6.294 7.753 1.00 29.45 186 ALA B N 1
ATOM 2563 C CA . ALA B 1 186 ? -9.101 6.303 8.654 1.00 27.72 186 ALA B CA 1
ATOM 2564 C C . ALA B 1 186 ? -9.022 4.879 9.172 1.00 26.24 186 ALA B C 1
ATOM 2565 O O . ALA B 1 186 ? -9.947 4.396 9.819 1.00 23.51 186 ALA B O 1
ATOM 2567 N N . LEU B 1 187 ? -7.911 4.208 8.892 1.00 23.49 187 LEU B N 1
ATOM 2568 C CA . LEU B 1 187 ? -7.757 2.814 9.281 1.00 20.29 187 LEU B CA 1
ATOM 2569 C C . LEU B 1 187 ? -6.477 2.517 10.030 1.00 22.77 187 LEU B C 1
ATOM 2570 O O . LEU B 1 187 ? -5.489 3.249 9.934 1.00 22.79 187 LEU B O 1
ATOM 2575 N N . ILE B 1 188 ? -6.498 1.414 10.764 1.00 17.50 188 ILE B N 1
ATOM 2576 C CA . ILE B 1 188 ? -5.326 0.976 11.502 1.00 25.23 188 ILE B CA 1
ATOM 2577 C C . ILE B 1 188 ? -5.058 -0.442 11.017 1.00 18.98 188 ILE B C 1
ATOM 2578 O O . ILE B 1 188 ? -5.989 -1.212 10.806 1.00 17.34 188 ILE B O 1
ATOM 2583 N N . GLN B 1 189 ? -3.798 -0.781 10.790 1.00 20.26 189 GLN B N 1
ATOM 2584 C CA . GLN B 1 189 ? -3.487 -2.131 10.345 1.00 18.64 189 GLN B CA 1
ATOM 2585 C C . GLN B 1 189 ? -2.389 -2.686 11.232 1.00 22.77 189 GLN B C 1
ATOM 2586 O O . GLN B 1 189 ? -1.381 -2.031 11.462 1.00 23.77 189 GLN B O 1
ATOM 2592 N N . LEU B 1 190 ? -2.581 -3.902 11.726 1.00 26.41 190 LEU B N 1
ATOM 2593 C CA . LEU B 1 190 ? -1.597 -4.516 12.594 1.00 26.72 190 LEU B CA 1
ATOM 2594 C C . LEU B 1 190 ? -1.325 -5.962 12.273 1.00 25.01 190 LEU B C 1
ATOM 2595 O O . LEU B 1 190 ? -2.245 -6.738 11.984 1.00 22.88 190 LEU B O 1
ATOM 2600 N N . LEU B 1 191 ? -0.054 -6.330 12.359 1.00 25.69 191 LEU B N 1
ATOM 2601 C CA . LEU B 1 191 ? 0.354 -7.722 12.179 1.00 31.03 191 LEU B CA 1
ATOM 2602 C C . LEU B 1 191 ? 1.324 -8.005 13.336 1.00 27.88 191 LEU B C 1
ATOM 2603 O O . LEU B 1 191 ? 2.473 -7.563 13.324 1.00 28.37 191 LEU B O 1
ATOM 2608 N N . GLY B 1 192 ? 0.831 -8.720 14.342 1.00 31.46 192 GLY B N 1
ATOM 2609 C CA . GLY B 1 192 ? 1.640 -9.044 15.503 1.00 26.14 192 GLY B CA 1
ATOM 2610 C C . GLY B 1 192 ? 1.976 -10.521 15.571 1.00 33.77 192 GLY B C 1
ATOM 2611 O O . GLY B 1 192 ? 1.104 -11.376 15.412 1.00 29.71 192 GLY B O 1
ATOM 2612 N N . GLN B 1 193 ? 3.242 -10.824 15.819 1.00 21.91 193 GLN B N 1
ATOM 2613 C CA . GLN B 1 193 ? 3.692 -12.204 15.885 1.00 37.12 193 GLN B CA 1
ATOM 2614 C C . GLN B 1 193 ? 4.171 -12.597 17.284 1.00 35.20 193 GLN B C 1
ATOM 2615 O O . GLN B 1 193 ? 4.955 -11.882 17.910 1.00 39.71 193 GLN B O 1
ATOM 2621 N N . LYS B 1 194 ? 3.689 -13.736 17.770 1.00 30.24 194 LYS B N 1
ATOM 2622 C CA . LYS B 1 194 ? 4.070 -14.215 19.087 1.00 29.05 194 LYS B CA 1
ATOM 2623 C C . LYS B 1 194 ? 5.479 -14.785 19.004 1.00 31.43 194 LYS B C 1
ATOM 2624 O O . LYS B 1 194 ? 5.789 -15.577 18.111 1.00 29.99 194 LYS B O 1
ATOM 2630 N N . LEU B 1 195 ? 6.319 -14.366 19.944 1.00 32.02 195 LEU B N 1
ATOM 2631 C CA . LEU B 1 195 ? 7.716 -14.771 20.005 1.00 39.68 195 LEU B CA 1
ATOM 2632 C C . LEU B 1 195 ? 7.955 -16.269 20.173 1.00 38.86 195 LEU B C 1
ATOM 2633 O O . LEU B 1 195 ? 7.094 -17.001 20.665 1.00 36.66 195 LEU B O 1
ATOM 2638 N N . GLU B 1 196 ? 9.144 -16.702 19.757 1.00 38.85 196 GLU B N 1
ATOM 2639 C CA . GLU B 1 196 ? 9.571 -18.097 19.861 1.00 41.82 196 GLU B CA 1
ATOM 2640 C C . GLU B 1 196 ? 10.143 -18.316 21.259 1.00 37.80 196 GLU B C 1
ATOM 2641 O O . GLU B 1 196 ? 10.626 -17.374 21.885 1.00 38.96 196 GLU B O 1
ATOM 2647 N N . HIS B 1 197 ? 10.110 -19.556 21.739 1.00 46.82 197 HIS B N 1
ATOM 2648 C CA . HIS B 1 197 ? 10.644 -19.868 23.070 1.00 53.75 197 HIS B CA 1
ATOM 2649 C C . HIS B 1 197 ? 12.176 -19.904 23.105 1.00 54.07 197 HIS B C 1
ATOM 2650 O O . HIS B 1 197 ? 12.813 -20.690 22.402 1.00 54.20 197 HIS B O 1
#

Radius of gyration: 23.32 Å; Cα contacts (8 Å, |Δi|>4): 799; chains: 2; bounding box: 55×58×52 Å

Sequence (346 aa):
EPNDFLVSVANQIPQGKILCLAEGEGRNACFLASLGYEVTAVDQSSVGLAKAKQLAQEKGVKITTVQSNLADFDIVADAWEGIVSIFCHLPSSLRQQLYPKVYQGLKPGGVFILEGFAPEQLQYNTGGPKDLDLLPKLETLQSELPSLNWLIANNLERNKAALIQLLGQKLEHEPNDFLVSVANQIPQGKILCLAEGEGRNACFLASLGYEVTAVDQSSVGLAKAKQLAQEKGVKITTVQSNLADFDIVADAWEGIVSIFCHLPSSLRQQLYPKVYQGLKPGGVFILEGFAPEQLQYNTGGPKDLDLLPKLETLQSELPSLNWLIANNLERNKAALIQLLGQKLEH

Nearest PDB structures (foldseek):
  3mer-assembly2_B  TM=1.006E+00  e=9.335E-36  Synechocystis sp. PCC 6803
  2kw5-assembly1_A  TM=8.389E-01  e=7.905E-23  Synechocystis sp. PCC 6803
  2n47-assembly1_A  TM=8.178E-01  e=2.096E-22  Synechocystis sp. PCC 6803 substr. Kazusa
  2yr0-assembly2_B  TM=7.857E-01  e=1.731E-06  Thermus thermophilus HB8
  6gkz-assembly1_A  TM=7.490E-01  e=6.856E-06  Coptis japonica

Secondary structure (DSSP, 8-state):
---HHHHHHGGGSPSSEEEEET-TTSHHHHHHHTTT-EEEEE-S-HHHHHHHHHHHHHHT---------STT----TT-EEEEEEES----HHHHHHHHHHHHHHEEEEEEEEEEEE-GGGGG-SSSS-S-GGG---HHHHHTTSTTEEEEEEEEEEE--EEEEEEEEEEPP-/---HHHHHHGGGSPSSEEEEET-TTSHHHHHHHTTT-EEEEE-S-HHHHHHHHHHHHHHT---------STT----TT-EEEEEEES----HHHHHHHHHHHHHHEEEEEEEEEEEE-GGGGG-SSSS-S-GGG---HHHHHTTSTTEEEEEEEEEEE--EEEEEEEEEEPP-

InterPro domains:
  IPR029063 S-adenosyl-L-methionine-dependent methyltransferase superfamily [G3DSA:3.40.50.150] (1-194)
  IPR029063 S-adenosyl-L-methionine-dependent methyltransferase superfamily [SSF53335] (2-141)
  IPR041698 Methyltransferase domain 25 [PF13649] (33-125)

Foldseek 3Di:
DADPVCVVCLVQQDAEEEEEAQPQAQVSVLVSLVVRHAYEYEHADPVSLVNNVVVNVVSVGPHRNYYHHQQPDAADFQHHLEYEAEQPFDAPVSLLVHLVRVLRNHHASHKYKYKHAALCQCVDPPDDDNDCRRHYHQVVNCVSNVQWAWPDWDFDCDVHGTMIITMTGHHDD/DADPVCVVCLVQQDAEEEEEAQPQAQVSVLVSLVVRHAYEYEHADPVSLVNNVVVNVVSVGPHYNYYHHQQPDAADFQHHLEYEAEQPFDAPVSLLVHLVRVLRNHHASHKYKYKHAALCQCVDPPDDDNDCRRHYHQVVNCVSNVQWAWPDWDFDCDVHGTMIITMTGHHDD